Protein AF-A0A7S3XJA1-F1 (afdb_monomer_lite)

Sequence (220 aa):
VDLFLSPTDGGNVPEIVSGGSGLKMSFNQRFYLMQTEKQHSSPNRGDFHQLELLGRTINVTIDLNGASCGCNVAFYLVSMPSADAPGSGNDWYCDANGVGGNWCPEVDLVEVNQNSWHATMHSCSKPYSSGSCDHGGYGVKFGQGKQDFGIGSEFTIDTTKPFVASLSFTDPGVAVSAHQEGRSTAQHIQDASSVRQALSDGMVLTMSYWGSSDMGITVP

Organism: Oxyrrhis marina (NCBI:txid2969)

Secondary structure (DSSP, 8-state):
--EEEEEESS-SS-EEEGGGTEEEEETTEEEE-BSSTT----S-GGGB-EE--TT-EEEEEE--TT--TTEEEEEEEE-PSPSS---GGG----BTT-TTS-B--EEEEEEEETTEEEEEEE-BPSSTTSS-B-SS-EEEEEETTSTTEESSTTSSEETTS-EEEEEEE-SS-EEEEEEETTEEEEEEES--HHHHHHHHH-EEEEEEEEE-TT------

Foldseek 3Di:
DAAEEEEDCDDQDWDQDPVRRYIYHYAPDKQWAAPDPPDGADPDPNRFDFALQAQHKDKYKYQHQQFAFQKWWWKKWWLDQANPAQFPPRHSDEDLQCVRQWHTWMWTQWTDHQAKTKTWGKFADPPGRPNRIDPPTATDMDHLPDLCGHDDPSRLHHNNGIWMWMWHNYVAKIWTKIGDPRGIDIDIGPGNPRCNVSSRVGTIIMTHMYGDPPSDRPND

Radius of gyration: 16.56 Å; chains: 1; bounding box: 39×34×44 Å

InterPro domains:
  IPR001722 Glycoside hydrolase, family 7 [PTHR33753] (25-82)
  IPR013320 Concanavalin A-like lectin/glucanase domain superfamily [SSF49899] (17-214)
  IPR037019 Glycoside hydrolase family 7, catalytic domain superfamily [G3DSA:2.70.100.10] (12-218)

pLDDT: mean 90.93, std 11.32, range [28.66, 98.62]

Structure (mmCIF, N/CA/C/O backbone):
data_AF-A0A7S3XJA1-F1
#
_entry.id   AF-A0A7S3XJA1-F1
#
loop_
_atom_site.group_PDB
_atom_site.id
_atom_site.type_symbol
_atom_site.label_atom_id
_atom_site.label_alt_id
_atom_site.label_comp_id
_atom_site.label_asym_id
_atom_site.label_entity_id
_atom_site.label_seq_id
_atom_site.pdbx_PDB_ins_code
_atom_site.Cartn_x
_atom_site.Cartn_y
_atom_site.Cartn_z
_atom_site.occupancy
_atom_site.B_iso_or_equiv
_atom_site.auth_seq_id
_atom_site.auth_comp_id
_atom_site.auth_asym_id
_atom_site.auth_atom_id
_atom_site.pdbx_PDB_model_num
ATOM 1 N N . VAL A 1 1 ? 1.941 -16.324 5.951 1.00 52.34 1 VAL A N 1
ATOM 2 C CA . VAL A 1 1 ? 3.013 -15.486 6.524 1.00 52.34 1 VAL A CA 1
ATOM 3 C C . VAL A 1 1 ? 2.311 -14.293 7.109 1.00 52.34 1 VAL A C 1
ATOM 5 O O . VAL A 1 1 ? 1.586 -13.641 6.368 1.00 52.34 1 VAL A O 1
ATOM 8 N N . ASP A 1 2 ? 2.467 -14.068 8.405 1.00 72.75 2 ASP A N 1
ATOM 9 C CA . ASP A 1 2 ? 1.876 -12.905 9.057 1.00 72.75 2 ASP A CA 1
ATOM 10 C C . ASP A 1 2 ? 2.875 -11.764 8.899 1.00 72.75 2 ASP A C 1
ATOM 12 O O . ASP A 1 2 ? 3.909 -11.718 9.573 1.00 72.75 2 ASP A O 1
ATOM 16 N N . LEU A 1 3 ? 2.625 -10.920 7.898 1.00 91.44 3 LEU A N 1
ATOM 17 C CA . LEU A 1 3 ? 3.452 -9.749 7.640 1.00 91.44 3 LEU A CA 1
ATOM 18 C C . LEU A 1 3 ? 3.199 -8.712 8.735 1.00 91.44 3 LEU A C 1
ATOM 20 O O . LEU A 1 3 ? 2.071 -8.589 9.213 1.00 91.44 3 LEU A O 1
ATOM 24 N N . PHE A 1 4 ? 4.229 -7.974 9.137 1.00 95.25 4 PHE A N 1
ATOM 25 C CA . PHE A 1 4 ? 4.109 -6.900 10.124 1.00 95.25 4 PHE A CA 1
ATOM 26 C C . PHE A 1 4 ? 4.751 -5.615 9.603 1.00 95.25 4 PHE A C 1
ATOM 28 O O . PHE A 1 4 ? 5.861 -5.649 9.075 1.00 95.25 4 PHE A O 1
ATOM 35 N N . LEU A 1 5 ? 4.078 -4.483 9.777 1.00 95.56 5 LEU A N 1
ATOM 36 C CA . LEU A 1 5 ? 4.583 -3.176 9.381 1.00 95.56 5 LEU A CA 1
ATOM 37 C C . LEU A 1 5 ? 4.329 -2.150 10.487 1.00 95.56 5 LEU A C 1
ATOM 39 O O . LEU A 1 5 ? 3.219 -2.054 11.005 1.00 95.56 5 LEU A O 1
ATOM 43 N N . SER A 1 6 ? 5.358 -1.370 10.818 1.00 95.06 6 SER A N 1
ATOM 44 C CA . SER A 1 6 ? 5.251 -0.254 11.759 1.00 95.06 6 SER A CA 1
ATOM 45 C C . SER A 1 6 ? 6.201 0.885 11.390 1.00 95.06 6 SER A C 1
ATOM 47 O O . SER A 1 6 ? 7.354 0.626 11.044 1.00 95.06 6 SER A O 1
ATOM 49 N N . PRO A 1 7 ? 5.796 2.157 11.506 1.00 92.19 7 PRO A N 1
ATOM 50 C CA . PRO A 1 7 ? 6.739 3.262 11.496 1.00 92.19 7 PRO A CA 1
ATOM 51 C C . PRO A 1 7 ? 7.489 3.337 12.837 1.00 92.19 7 PRO A C 1
ATOM 53 O O . PRO A 1 7 ? 7.039 2.811 13.863 1.00 92.19 7 PRO A O 1
ATOM 56 N N . THR A 1 8 ? 8.642 4.001 12.844 1.00 87.25 8 THR A N 1
ATOM 57 C CA . THR A 1 8 ? 9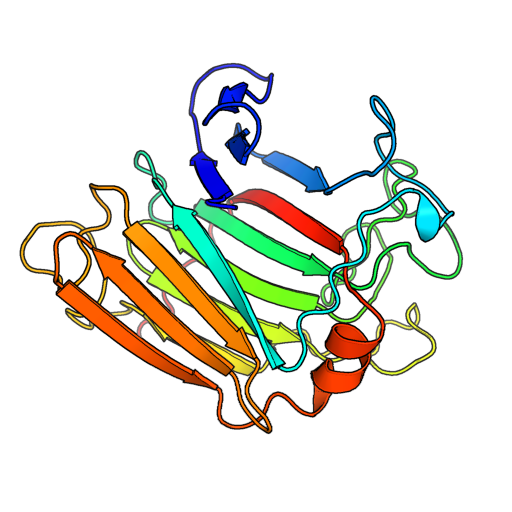.414 4.304 14.054 1.00 87.25 8 THR A CA 1
ATOM 58 C C . THR A 1 8 ? 10.077 5.675 13.954 1.00 87.25 8 THR A C 1
ATOM 60 O O . THR A 1 8 ? 10.574 6.063 12.898 1.00 87.25 8 THR A O 1
ATOM 63 N N . ASP A 1 9 ? 10.131 6.386 15.080 1.00 74.88 9 ASP A N 1
ATOM 64 C CA . ASP A 1 9 ? 10.902 7.628 15.227 1.00 74.88 9 ASP A CA 1
ATOM 65 C C . ASP A 1 9 ? 12.398 7.349 15.495 1.00 74.88 9 ASP A C 1
ATOM 67 O O . ASP A 1 9 ? 13.217 8.264 15.594 1.00 74.88 9 ASP A O 1
ATOM 71 N N . GLY A 1 10 ? 12.767 6.076 15.672 1.00 63.12 10 GLY A N 1
ATOM 72 C CA . GLY A 1 10 ? 14.102 5.648 16.079 1.00 63.12 10 GLY A CA 1
ATOM 73 C C . GLY A 1 10 ? 15.018 5.260 14.917 1.00 63.12 10 GLY A C 1
ATOM 74 O O . GLY A 1 10 ? 14.740 4.306 14.201 1.00 63.12 10 GLY A O 1
ATOM 75 N N . GLY A 1 11 ? 16.178 5.923 14.828 1.00 61.72 11 GLY A N 1
ATOM 76 C CA . GLY A 1 11 ? 17.314 5.524 13.985 1.00 61.72 11 GLY A CA 1
ATOM 77 C C . GLY A 1 11 ? 17.099 5.704 12.477 1.00 61.72 11 GLY A C 1
ATOM 78 O O . GLY A 1 11 ? 15.990 5.905 12.008 1.00 61.72 11 GLY A O 1
ATOM 79 N N . ASN A 1 12 ? 18.177 5.625 11.693 1.00 68.06 12 ASN A N 1
ATOM 80 C CA . ASN A 1 12 ? 18.111 5.630 10.219 1.00 68.06 12 ASN A CA 1
ATOM 81 C C . ASN A 1 12 ? 18.109 4.208 9.629 1.00 68.06 12 ASN A C 1
ATOM 83 O O . ASN A 1 12 ? 18.225 4.042 8.415 1.00 68.06 12 ASN A O 1
ATOM 87 N N . VAL A 1 13 ? 18.056 3.179 10.479 1.00 77.25 13 VAL A N 1
ATOM 88 C CA . VAL A 1 13 ? 18.221 1.779 10.080 1.00 77.25 13 VAL A CA 1
ATOM 89 C C . VAL A 1 13 ? 16.896 1.051 10.295 1.00 77.25 13 VAL A C 1
ATOM 91 O O . VAL A 1 13 ? 16.407 1.062 11.424 1.00 77.25 13 VAL A O 1
ATOM 94 N N . PRO A 1 14 ? 16.327 0.415 9.258 1.00 83.50 14 PRO A N 1
ATOM 95 C CA . PRO A 1 14 ? 15.133 -0.404 9.415 1.00 83.50 14 PRO A CA 1
ATOM 96 C C . PRO A 1 14 ? 15.386 -1.588 10.355 1.00 83.50 14 PRO A C 1
ATOM 98 O O . PRO A 1 14 ? 16.459 -2.194 10.335 1.00 83.50 14 PRO A O 1
ATOM 101 N N . GLU A 1 15 ? 14.374 -1.962 11.133 1.00 89.62 15 GLU A N 1
ATOM 102 C CA . GLU A 1 15 ? 14.415 -3.137 12.006 1.00 89.62 15 GLU A CA 1
ATOM 103 C C . GLU A 1 15 ? 13.588 -4.267 11.385 1.00 89.62 15 GLU A C 1
ATOM 105 O O . GLU A 1 15 ? 12.387 -4.116 11.159 1.00 89.62 15 GLU A O 1
ATOM 110 N N . ILE A 1 16 ? 14.214 -5.417 11.129 1.00 88.38 16 ILE A N 1
ATOM 111 C CA . ILE A 1 16 ? 13.486 -6.634 10.756 1.00 88.38 16 ILE A CA 1
ATOM 112 C C . ILE A 1 16 ? 12.963 -7.285 12.038 1.00 88.38 16 ILE A C 1
ATOM 114 O O . ILE A 1 16 ? 13.739 -7.633 12.927 1.00 88.38 16 ILE A O 1
ATOM 118 N N . VAL A 1 17 ? 11.649 -7.471 12.122 1.00 89.25 17 VAL A N 1
ATOM 119 C CA . VAL A 1 17 ? 10.952 -8.004 13.302 1.00 89.25 17 VAL A CA 1
ATOM 120 C C . VAL A 1 17 ? 10.136 -9.251 12.952 1.00 89.25 17 VAL A C 1
ATOM 122 O O . VAL A 1 17 ? 10.204 -9.766 11.834 1.00 89.25 17 VAL A O 1
ATOM 125 N N . SER A 1 18 ? 9.401 -9.792 13.929 1.00 86.75 18 SER A N 1
ATOM 126 C CA . SER A 1 18 ? 8.510 -10.951 13.744 1.00 86.75 18 SER A CA 1
ATOM 127 C C . SER A 1 18 ? 9.209 -12.178 13.141 1.00 86.75 18 SER A C 1
ATOM 129 O O . SER A 1 18 ? 8.654 -12.881 12.305 1.00 86.75 18 SER A O 1
ATOM 131 N N . GLY A 1 19 ? 10.465 -12.426 13.529 1.00 83.62 19 GLY A N 1
ATOM 132 C CA . GLY A 1 19 ? 11.237 -13.565 13.021 1.00 83.62 19 GLY A CA 1
ATOM 133 C C . GLY A 1 19 ? 11.565 -13.489 11.525 1.00 83.62 19 GLY A C 1
ATOM 134 O O . GLY A 1 19 ? 11.807 -14.526 10.915 1.00 83.62 19 GLY A O 1
ATOM 135 N N . GLY A 1 20 ? 11.561 -12.288 10.937 1.00 85.38 20 GLY A N 1
ATOM 136 C CA . GLY A 1 20 ? 11.874 -12.067 9.523 1.00 85.38 20 GLY A CA 1
ATOM 137 C C . GLY A 1 20 ? 10.677 -11.667 8.662 1.00 85.38 20 GLY A C 1
ATOM 138 O O . GLY A 1 20 ? 10.872 -11.286 7.513 1.00 85.38 20 GLY A O 1
ATOM 139 N N . SER A 1 21 ? 9.449 -11.731 9.188 1.00 88.56 21 SER A N 1
ATOM 140 C CA . SER A 1 21 ? 8.236 -11.360 8.444 1.00 88.56 21 SER A CA 1
ATOM 141 C C . SER A 1 21 ? 7.747 -9.936 8.710 1.00 88.56 21 SER A C 1
ATOM 143 O O . SER A 1 21 ? 6.699 -9.547 8.199 1.00 88.56 21 SER A O 1
ATOM 145 N N . GLY A 1 22 ? 8.468 -9.156 9.514 1.00 92.19 22 GLY A N 1
ATOM 146 C CA . GLY A 1 22 ? 8.074 -7.803 9.877 1.00 92.19 22 GLY A CA 1
ATOM 147 C C . GLY A 1 22 ? 9.136 -6.758 9.585 1.00 92.19 22 GLY A C 1
ATOM 148 O O . GLY A 1 22 ? 10.329 -7.052 9.621 1.00 92.19 22 GLY A O 1
ATOM 149 N N . LEU A 1 23 ? 8.694 -5.524 9.366 1.00 93.56 23 LEU A N 1
ATOM 150 C CA . LEU A 1 23 ? 9.554 -4.368 9.166 1.00 93.56 23 LEU A CA 1
ATOM 151 C C . LEU A 1 23 ? 9.095 -3.201 10.041 1.00 93.56 23 LEU A C 1
ATOM 153 O O . LEU A 1 23 ? 7.930 -2.802 9.990 1.00 93.56 23 LEU A O 1
ATOM 157 N N . LYS A 1 24 ? 10.030 -2.617 10.792 1.00 93.81 24 LYS A N 1
ATOM 158 C CA . LYS A 1 24 ? 9.889 -1.257 11.307 1.00 93.81 24 LYS A CA 1
ATOM 159 C C . LYS A 1 24 ? 10.739 -0.300 10.492 1.00 93.81 24 LYS A C 1
ATOM 161 O O . LYS A 1 24 ? 11.924 -0.564 10.292 1.00 93.81 24 LYS A O 1
ATOM 166 N N . MET A 1 25 ? 10.146 0.792 10.029 1.00 92.44 25 MET A N 1
ATOM 167 C CA . MET A 1 25 ? 10.803 1.738 9.126 1.00 92.44 25 MET A CA 1
ATOM 168 C C . MET A 1 25 ? 10.769 3.167 9.643 1.00 92.44 25 MET A C 1
ATOM 170 O O . MET A 1 25 ? 9.785 3.607 10.239 1.00 92.44 25 MET A O 1
ATOM 174 N N . SER A 1 26 ? 11.845 3.892 9.371 1.00 91.94 26 SER A N 1
ATOM 175 C CA . SER A 1 26 ? 11.950 5.306 9.702 1.00 91.94 26 SER A CA 1
ATOM 176 C C . SER A 1 26 ? 11.333 6.161 8.601 1.00 91.94 26 SER A C 1
ATOM 178 O O . SER A 1 26 ? 11.129 5.710 7.472 1.00 91.94 26 SER A O 1
ATOM 180 N N . PHE A 1 27 ? 11.031 7.411 8.933 1.00 90.69 27 PHE A N 1
ATOM 181 C CA . PHE A 1 27 ? 10.454 8.364 7.989 1.00 90.69 27 PHE A CA 1
ATOM 182 C C . PHE A 1 27 ? 11.365 8.588 6.766 1.00 90.69 27 PHE A C 1
ATOM 184 O O . PHE A 1 27 ? 12.591 8.604 6.888 1.00 90.69 27 PHE A O 1
ATOM 191 N N . ASN A 1 28 ? 10.759 8.804 5.596 1.00 90.25 28 ASN A N 1
ATOM 192 C CA . ASN A 1 28 ? 11.404 8.952 4.285 1.00 90.25 28 ASN A CA 1
ATOM 193 C C . ASN A 1 28 ? 12.206 7.725 3.824 1.00 90.25 28 ASN A C 1
ATOM 195 O O . ASN A 1 28 ? 13.284 7.857 3.238 1.00 90.25 28 ASN A O 1
ATOM 199 N N . GLN A 1 29 ? 11.677 6.525 4.059 1.00 90.75 29 GLN A N 1
ATOM 200 C CA . GLN A 1 29 ? 12.265 5.280 3.565 1.00 90.75 29 GLN A CA 1
ATOM 201 C C . GLN A 1 29 ? 11.276 4.492 2.704 1.00 90.75 29 GLN A C 1
ATOM 203 O O . GLN A 1 29 ? 10.067 4.554 2.919 1.00 90.75 29 GLN A O 1
ATOM 208 N N . ARG A 1 30 ? 11.813 3.734 1.741 1.00 93.38 30 ARG A N 1
ATOM 209 C CA . ARG A 1 30 ? 11.081 2.797 0.883 1.00 93.38 30 ARG A CA 1
ATOM 210 C C . ARG A 1 30 ? 11.880 1.506 0.727 1.00 93.38 30 ARG A C 1
ATOM 212 O O . ARG A 1 30 ? 13.099 1.547 0.577 1.00 93.38 30 ARG A O 1
ATOM 219 N N . PHE A 1 31 ? 11.184 0.378 0.761 1.00 93.94 31 PHE A N 1
ATOM 220 C CA . PHE A 1 31 ? 11.754 -0.963 0.712 1.00 93.94 31 PHE A CA 1
ATOM 221 C C . PHE A 1 31 ? 10.976 -1.840 -0.259 1.00 93.94 31 PHE A C 1
ATOM 223 O O . PHE A 1 31 ? 9.759 -1.710 -0.358 1.00 93.94 31 PHE A O 1
ATOM 230 N N . TYR A 1 32 ? 11.678 -2.764 -0.913 1.00 94.44 32 TYR A N 1
ATOM 231 C CA . TYR A 1 32 ? 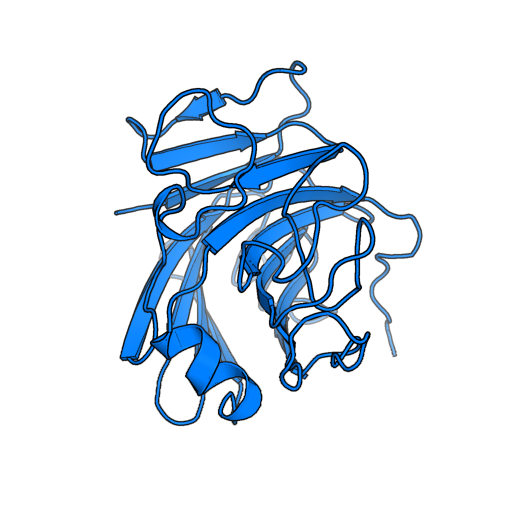11.110 -3.742 -1.839 1.00 94.44 32 TYR A CA 1
ATOM 232 C C . TYR A 1 32 ? 11.349 -5.153 -1.312 1.00 94.44 32 TYR A C 1
ATOM 234 O O . TYR A 1 32 ? 12.386 -5.431 -0.701 1.00 94.44 32 TYR A O 1
ATOM 242 N N . LEU A 1 33 ? 10.429 -6.069 -1.594 1.00 93.00 33 LEU A N 1
ATOM 243 C CA . LEU A 1 33 ? 10.640 -7.484 -1.319 1.00 93.00 33 LEU A CA 1
ATOM 244 C C . LEU A 1 33 ? 11.564 -8.103 -2.390 1.00 93.00 33 LEU A C 1
ATOM 246 O O . LEU A 1 33 ? 11.123 -8.492 -3.472 1.00 93.00 33 LEU A O 1
ATOM 250 N N . MET A 1 34 ? 12.859 -8.181 -2.081 1.00 92.44 34 MET A N 1
ATOM 251 C CA . MET A 1 34 ? 13.929 -8.693 -2.956 1.00 92.44 34 MET A CA 1
ATOM 252 C C . MET A 1 34 ? 14.182 -10.193 -2.745 1.00 92.44 34 MET A C 1
ATOM 254 O O . MET A 1 34 ? 14.098 -10.661 -1.614 1.00 92.44 34 MET A O 1
ATOM 258 N N . GLN A 1 35 ? 14.563 -10.930 -3.797 1.00 90.88 35 GLN A N 1
ATOM 259 C CA . GLN A 1 35 ? 15.031 -12.325 -3.672 1.00 90.88 35 GLN A CA 1
ATOM 260 C C . GLN A 1 35 ? 16.485 -12.423 -3.202 1.00 90.88 35 GLN A C 1
ATOM 262 O O . GLN A 1 35 ? 16.872 -13.398 -2.557 1.00 90.88 35 GLN A O 1
ATOM 267 N N . THR A 1 36 ? 17.296 -11.421 -3.542 1.00 81.56 36 THR A N 1
ATOM 268 C CA . THR A 1 36 ? 18.733 -11.406 -3.264 1.00 81.56 36 THR A CA 1
ATOM 269 C C . THR A 1 36 ? 19.044 -10.398 -2.165 1.00 81.56 36 THR A C 1
ATOM 271 O O . THR A 1 36 ? 18.675 -9.225 -2.249 1.00 81.56 36 THR A O 1
ATOM 274 N N . GLU A 1 37 ? 19.762 -10.839 -1.132 1.00 78.19 37 GLU A N 1
ATOM 275 C CA . GLU A 1 37 ? 20.214 -9.954 -0.058 1.00 78.19 37 GLU A CA 1
ATOM 276 C C . GLU A 1 37 ? 21.126 -8.833 -0.583 1.00 78.19 37 GLU A C 1
ATOM 278 O O . GLU A 1 37 ? 21.915 -9.027 -1.508 1.00 78.19 37 GLU A O 1
ATOM 283 N N . LYS A 1 38 ? 21.074 -7.663 0.071 1.00 75.38 38 LYS A N 1
ATOM 284 C CA . LYS A 1 38 ? 21.920 -6.477 -0.200 1.00 75.38 38 LYS A CA 1
ATOM 285 C C . LYS A 1 38 ? 21.721 -5.824 -1.572 1.00 75.38 38 LYS A C 1
ATOM 287 O O . LYS A 1 38 ? 22.427 -4.869 -1.892 1.00 75.38 38 LYS A O 1
ATOM 292 N N . GLN A 1 39 ? 20.765 -6.291 -2.365 1.00 81.94 39 GLN A N 1
ATOM 293 C CA . GLN A 1 39 ? 20.371 -5.621 -3.592 1.00 81.94 39 GLN A CA 1
ATOM 294 C C . GLN A 1 39 ? 19.327 -4.548 -3.273 1.00 81.94 39 GLN A C 1
ATOM 296 O O . GLN A 1 39 ? 18.307 -4.830 -2.654 1.00 81.94 39 GLN A O 1
ATOM 301 N N . HIS A 1 40 ? 19.599 -3.304 -3.666 1.00 82.56 40 HIS A N 1
ATOM 302 C CA . HIS A 1 40 ? 18.701 -2.174 -3.401 1.00 82.56 40 HIS A CA 1
ATOM 303 C C . HIS A 1 40 ? 17.651 -1.980 -4.500 1.00 82.56 40 HIS A C 1
ATOM 305 O O . HIS A 1 40 ? 16.545 -1.534 -4.222 1.00 82.56 40 HIS A O 1
ATOM 311 N N . SER A 1 41 ? 18.013 -2.292 -5.745 1.00 91.31 41 SER A N 1
ATOM 312 C CA . SER A 1 41 ? 17.160 -2.199 -6.930 1.00 91.31 41 SER A CA 1
ATOM 313 C C . SER A 1 41 ? 17.763 -3.045 -8.058 1.00 91.31 41 SER A C 1
ATOM 315 O O . SER A 1 41 ? 18.921 -3.470 -7.961 1.00 91.31 41 SER A O 1
ATOM 317 N N . SER A 1 42 ? 17.003 -3.320 -9.120 1.00 94.06 42 SER A N 1
ATOM 318 C CA . SER A 1 42 ? 17.459 -4.171 -10.225 1.00 94.06 42 SER A CA 1
ATOM 319 C C . SER A 1 42 ? 16.732 -3.910 -11.544 1.00 94.06 42 SER A C 1
ATOM 321 O O . SER A 1 42 ? 15.516 -3.756 -11.510 1.00 94.06 42 SER A O 1
ATOM 323 N N . PRO A 1 43 ? 17.413 -3.986 -12.707 1.00 93.69 43 PRO A N 1
ATOM 324 C CA . PRO A 1 43 ? 16.740 -4.136 -14.001 1.00 93.69 43 PRO A CA 1
ATOM 325 C C . PRO A 1 43 ? 16.084 -5.509 -14.192 1.00 93.69 43 PRO A C 1
ATOM 327 O O . PRO A 1 43 ? 15.259 -5.690 -15.085 1.00 93.69 43 PRO A O 1
ATOM 330 N N . ASN A 1 44 ? 16.478 -6.516 -13.409 1.00 93.88 44 ASN A N 1
ATOM 331 C CA . ASN A 1 44 ? 16.032 -7.885 -13.620 1.00 93.88 44 ASN A CA 1
ATOM 332 C C . ASN A 1 44 ? 14.792 -8.167 -12.776 1.00 93.88 44 ASN A C 1
ATOM 334 O O . ASN A 1 44 ? 14.849 -8.201 -11.548 1.00 93.88 44 ASN A O 1
ATOM 338 N N . ARG A 1 45 ? 13.678 -8.477 -13.443 1.00 93.31 45 ARG A N 1
ATOM 339 C CA . ARG A 1 45 ? 12.411 -8.850 -12.793 1.00 93.31 45 ARG A CA 1
ATOM 340 C C . ARG A 1 45 ? 12.552 -9.978 -11.765 1.00 93.31 45 ARG A C 1
ATOM 342 O O . ARG A 1 45 ? 11.855 -9.957 -10.754 1.00 93.31 45 ARG A O 1
ATOM 349 N N . GLY A 1 46 ? 13.443 -10.936 -12.031 1.00 93.31 46 GLY A N 1
ATOM 350 C CA . GLY A 1 46 ? 13.699 -12.098 -11.175 1.00 93.31 46 GLY A CA 1
ATOM 351 C C . GLY A 1 46 ? 14.425 -11.789 -9.863 1.00 93.31 46 GLY A C 1
ATOM 352 O O . GLY A 1 46 ? 14.398 -12.624 -8.969 1.00 93.31 46 GLY A O 1
ATOM 353 N N . ASP A 1 47 ? 15.010 -10.599 -9.711 1.00 95.19 47 ASP A N 1
ATOM 354 C CA . ASP A 1 47 ? 15.671 -10.203 -8.459 1.00 95.19 47 ASP A CA 1
ATOM 355 C C . ASP A 1 47 ? 14.662 -9.736 -7.394 1.00 95.19 47 ASP A C 1
ATOM 357 O O . ASP A 1 47 ? 15.017 -9.564 -6.227 1.00 95.19 47 ASP A O 1
ATOM 361 N N . PHE A 1 48 ? 13.391 -9.573 -7.778 1.00 95.25 48 PHE A N 1
ATOM 362 C CA . PHE A 1 48 ? 12.280 -9.245 -6.890 1.00 95.25 48 PHE A CA 1
ATOM 363 C C . PHE A 1 48 ? 11.375 -10.457 -6.661 1.00 95.25 48 PHE A C 1
ATOM 365 O O . PHE A 1 48 ? 11.211 -11.322 -7.530 1.00 95.25 48 PHE A O 1
ATOM 372 N N . HIS A 1 49 ? 10.726 -10.506 -5.501 1.00 95.12 49 HIS A N 1
ATOM 373 C CA . HIS A 1 49 ? 9.604 -11.409 -5.288 1.00 95.12 49 HIS A CA 1
ATOM 374 C C . HIS A 1 49 ? 8.364 -10.860 -6.000 1.00 95.12 49 HIS A C 1
ATOM 376 O O . HIS A 1 49 ? 7.746 -9.898 -5.549 1.00 95.12 49 HIS A O 1
ATOM 382 N N . GLN A 1 50 ? 8.003 -11.493 -7.116 1.00 96.25 50 GLN A N 1
ATOM 383 C CA . GLN A 1 50 ? 6.799 -11.177 -7.880 1.00 96.25 50 GLN A CA 1
ATOM 384 C C . GLN A 1 50 ? 5.602 -11.906 -7.260 1.00 96.25 50 GLN A C 1
ATOM 386 O O . GLN A 1 50 ? 5.507 -13.132 -7.326 1.00 96.25 50 GLN A O 1
ATOM 391 N N . LEU A 1 51 ? 4.705 -11.161 -6.619 1.00 96.56 51 LEU A N 1
ATOM 392 C CA . LEU A 1 51 ? 3.524 -11.706 -5.960 1.00 96.56 51 LEU A CA 1
ATOM 393 C C . LEU A 1 51 ? 2.346 -11.767 -6.936 1.00 96.56 51 LEU A C 1
ATOM 395 O O . LEU A 1 51 ? 1.786 -10.740 -7.313 1.00 96.56 51 LEU A O 1
ATOM 399 N N . GLU A 1 52 ? 1.950 -12.979 -7.316 1.00 96.62 52 GLU A N 1
ATOM 400 C CA . GLU A 1 52 ? 0.739 -13.246 -8.102 1.00 96.62 52 GLU A CA 1
ATOM 401 C C . GLU A 1 52 ? -0.475 -13.346 -7.168 1.00 96.62 52 GLU A C 1
ATOM 403 O O . GLU A 1 52 ? -0.760 -14.416 -6.620 1.00 96.62 52 GLU A O 1
ATOM 408 N N . LEU A 1 53 ? -1.173 -12.232 -6.931 1.00 95.12 53 LEU A N 1
ATOM 409 C CA . LEU A 1 53 ? -2.235 -12.164 -5.917 1.00 95.12 53 LEU A CA 1
ATOM 410 C C . LEU A 1 53 ? -3.656 -12.347 -6.452 1.00 95.12 53 LEU A C 1
ATOM 412 O O . LEU A 1 53 ? -4.585 -12.398 -5.649 1.00 95.12 53 LEU A O 1
ATOM 416 N N . LEU A 1 54 ? -3.853 -12.495 -7.764 1.00 94.94 54 LEU A N 1
ATOM 417 C CA . LEU A 1 54 ? -5.186 -12.747 -8.313 1.00 94.94 54 LEU A CA 1
ATOM 418 C C . LEU A 1 54 ? -5.800 -14.027 -7.711 1.00 94.94 54 LEU A C 1
ATOM 420 O O . LEU A 1 54 ? -5.192 -15.097 -7.749 1.00 94.94 54 LEU A O 1
ATOM 424 N N . GLY A 1 55 ? -7.003 -13.920 -7.140 1.00 94.94 55 GLY A N 1
ATOM 425 C CA . GLY A 1 55 ? -7.669 -15.025 -6.445 1.00 94.94 55 GLY A CA 1
ATOM 426 C C . GLY A 1 55 ? -7.055 -15.383 -5.086 1.00 94.94 55 GLY A C 1
ATOM 427 O O . GLY A 1 55 ? -7.387 -16.427 -4.525 1.00 94.94 55 GLY A O 1
ATOM 428 N N . ARG A 1 56 ? -6.151 -14.553 -4.552 1.00 95.88 56 ARG A N 1
ATOM 429 C CA . ARG A 1 56 ? -5.495 -14.754 -3.255 1.00 95.88 56 ARG A CA 1
ATOM 430 C C . ARG A 1 56 ? -5.851 -13.643 -2.274 1.00 95.88 56 ARG A C 1
ATOM 432 O O . ARG A 1 56 ? -6.378 -12.593 -2.639 1.00 95.88 56 ARG A O 1
ATOM 439 N N . THR A 1 57 ? -5.507 -13.889 -1.015 1.00 96.62 57 THR A N 1
ATOM 440 C CA . THR A 1 57 ? -5.618 -12.918 0.071 1.00 96.62 57 THR A CA 1
ATOM 441 C C . THR A 1 57 ? -4.239 -12.631 0.641 1.00 96.62 57 THR A C 1
ATOM 443 O O . THR A 1 57 ? -3.485 -13.563 0.931 1.00 96.62 57 THR A O 1
ATOM 446 N N . ILE A 1 58 ? -3.931 -11.353 0.834 1.00 96.06 58 ILE A N 1
ATOM 447 C CA . ILE A 1 58 ? -2.764 -10.894 1.584 1.00 96.06 58 ILE A CA 1
ATOM 448 C C . ILE A 1 58 ? -3.222 -10.286 2.909 1.00 96.06 58 ILE A C 1
ATOM 450 O O . ILE A 1 58 ? -4.219 -9.569 2.955 1.00 96.06 58 ILE A O 1
ATOM 454 N N . ASN A 1 59 ? -2.497 -10.605 3.981 1.00 97.12 59 ASN A N 1
ATOM 455 C CA . ASN A 1 59 ? -2.739 -10.078 5.319 1.00 97.12 59 ASN A CA 1
ATOM 456 C C . ASN A 1 59 ? -1.469 -9.406 5.833 1.00 97.12 59 ASN A C 1
ATOM 458 O O . ASN A 1 59 ? -0.375 -9.959 5.690 1.00 97.12 59 ASN A O 1
ATOM 462 N N . VAL A 1 60 ? -1.628 -8.252 6.470 1.00 97.19 60 VAL A N 1
ATOM 463 C CA . VAL A 1 60 ? -0.546 -7.538 7.144 1.00 97.19 60 VAL A CA 1
ATOM 464 C C . VAL A 1 60 ? -1.053 -6.970 8.465 1.00 97.19 60 VAL A C 1
ATOM 466 O O . VAL A 1 60 ? -2.112 -6.352 8.532 1.00 97.19 60 VAL A O 1
ATOM 469 N N . THR A 1 61 ? -0.305 -7.206 9.536 1.00 98.19 61 THR A N 1
ATOM 470 C CA . THR A 1 61 ? -0.506 -6.530 10.816 1.00 98.19 61 THR A CA 1
ATOM 471 C C . THR A 1 61 ? 0.150 -5.160 10.741 1.00 98.19 61 THR A C 1
ATOM 473 O O . THR A 1 61 ? 1.356 -5.070 10.519 1.00 98.19 61 THR A O 1
ATOM 476 N N . ILE A 1 62 ? -0.633 -4.108 10.940 1.00 97.81 62 ILE A N 1
ATOM 477 C CA . ILE A 1 62 ? -0.160 -2.729 10.983 1.00 97.81 62 ILE A CA 1
ATOM 478 C C . ILE A 1 62 ? -0.175 -2.261 12.433 1.00 97.81 62 ILE A C 1
ATOM 480 O O . ILE A 1 62 ? -1.216 -2.316 13.087 1.00 97.81 62 ILE A O 1
ATOM 484 N N . ASP A 1 63 ? 0.961 -1.775 12.919 1.00 97.25 63 ASP A N 1
ATOM 485 C CA . ASP A 1 63 ? 1.047 -0.944 14.119 1.00 97.25 63 ASP A CA 1
ATOM 486 C C . ASP A 1 63 ? 1.433 0.464 13.677 1.00 97.25 63 ASP A C 1
ATOM 488 O O . ASP A 1 63 ? 2.486 0.657 13.085 1.00 97.25 63 ASP A O 1
ATOM 492 N N . LEU A 1 64 ? 0.571 1.451 13.904 1.00 96.44 64 LEU A N 1
ATOM 493 C CA . LEU A 1 64 ? 0.820 2.806 13.417 1.00 96.44 64 LEU A CA 1
ATOM 494 C C . LEU A 1 64 ? 1.772 3.593 14.306 1.00 96.44 64 LEU A C 1
ATOM 496 O O . LEU A 1 64 ? 2.263 4.619 13.850 1.00 96.44 64 LEU A O 1
ATOM 500 N N . ASN A 1 65 ? 2.016 3.153 15.545 1.00 93.50 65 ASN A N 1
ATOM 501 C CA . ASN A 1 65 ? 2.977 3.770 16.461 1.00 93.50 65 ASN A CA 1
ATOM 502 C C . ASN A 1 65 ? 2.929 5.321 16.475 1.00 93.50 65 ASN A C 1
ATOM 504 O O . ASN A 1 65 ? 3.955 5.994 16.455 1.00 93.50 65 ASN A O 1
ATOM 508 N N . GLY A 1 66 ? 1.721 5.899 16.446 1.00 89.19 66 GLY A N 1
ATOM 509 C CA . GLY A 1 66 ? 1.509 7.352 16.471 1.00 89.19 66 GLY A CA 1
ATOM 510 C C . GLY A 1 66 ? 1.565 8.091 15.125 1.00 89.19 66 GLY A C 1
ATOM 511 O O . GLY A 1 66 ? 1.350 9.302 15.115 1.00 89.19 66 GLY A O 1
ATOM 512 N N . ALA A 1 67 ? 1.797 7.418 13.990 1.00 93.12 67 ALA A N 1
ATOM 513 C CA . ALA A 1 67 ? 1.755 8.048 12.667 1.00 93.12 67 ALA A CA 1
ATOM 514 C C . ALA A 1 67 ? 0.352 8.600 12.370 1.00 93.12 67 ALA A C 1
ATOM 516 O O . ALA A 1 67 ? -0.589 7.857 12.084 1.00 93.12 67 ALA A O 1
ATOM 517 N N . SER A 1 68 ? 0.210 9.922 12.461 1.00 91.75 68 SER A N 1
ATOM 518 C CA . SER A 1 68 ? -1.076 10.625 12.432 1.00 91.75 68 SER A CA 1
ATOM 519 C C . SER A 1 68 ? -1.175 11.564 11.222 1.00 91.75 68 SER A C 1
ATOM 521 O O . SER A 1 68 ? -0.617 11.279 10.167 1.00 91.75 68 SER A O 1
ATOM 523 N N . CYS A 1 69 ? -1.934 12.656 11.323 1.00 89.62 69 CYS A N 1
ATOM 524 C CA . CYS A 1 69 ? -2.147 13.606 10.230 1.00 89.62 69 CYS A CA 1
ATOM 525 C C . CYS A 1 69 ? -0.835 14.007 9.533 1.00 89.62 69 CYS A C 1
ATOM 527 O O . CYS A 1 69 ? 0.167 14.293 10.189 1.00 89.62 69 CYS A O 1
ATOM 529 N N . GLY A 1 70 ? -0.856 14.047 8.199 1.00 89.19 70 GLY A N 1
ATOM 530 C CA . GLY A 1 70 ? 0.319 14.370 7.385 1.00 89.19 70 GLY A CA 1
ATOM 531 C C . GLY A 1 70 ? 1.308 13.216 7.196 1.00 89.19 70 GLY A C 1
ATOM 532 O O . GLY A 1 70 ? 2.266 13.383 6.448 1.00 89.19 70 GLY A O 1
ATOM 533 N N . CYS A 1 71 ? 1.079 12.058 7.822 1.00 93.31 71 CYS A N 1
ATOM 534 C CA . CYS A 1 71 ? 1.865 10.835 7.647 1.00 93.31 71 CYS A CA 1
ATOM 535 C C . CYS A 1 71 ? 1.132 9.804 6.775 1.00 93.31 71 CYS A C 1
ATOM 537 O O . CYS A 1 71 ? -0.101 9.764 6.764 1.00 93.31 71 CYS A O 1
ATOM 539 N N . ASN A 1 72 ? 1.897 8.959 6.081 1.00 96.00 72 ASN A N 1
ATOM 540 C CA . ASN A 1 72 ? 1.412 7.810 5.320 1.00 96.00 72 ASN A CA 1
ATOM 541 C C . ASN A 1 72 ? 2.379 6.639 5.493 1.00 96.00 72 ASN A C 1
ATOM 543 O O . ASN A 1 72 ? 3.533 6.692 5.062 1.00 96.00 72 ASN A O 1
ATOM 547 N N . VAL A 1 73 ? 1.893 5.601 6.168 1.00 97.06 73 VAL A N 1
ATOM 548 C CA . VAL A 1 73 ? 2.525 4.287 6.235 1.00 97.06 73 VAL A CA 1
ATOM 549 C C . VAL A 1 73 ? 1.942 3.472 5.088 1.00 97.06 73 VAL A C 1
ATOM 551 O O . VAL A 1 73 ? 0.766 3.112 5.126 1.00 97.06 73 VAL A O 1
ATOM 554 N N . ALA A 1 74 ? 2.752 3.206 4.069 1.00 97.69 74 ALA A N 1
ATOM 555 C CA . ALA A 1 74 ? 2.311 2.571 2.841 1.00 97.69 74 ALA A CA 1
ATOM 556 C C . ALA A 1 74 ? 2.776 1.110 2.746 1.00 97.69 74 ALA A C 1
ATOM 558 O O . ALA A 1 74 ? 3.931 0.778 3.027 1.00 97.69 74 ALA A O 1
ATOM 559 N N . PHE A 1 75 ? 1.876 0.244 2.296 1.00 97.94 75 PHE A N 1
ATOM 560 C CA . PHE A 1 75 ? 2.104 -1.155 1.952 1.00 97.94 75 PHE A CA 1
ATOM 561 C C . PHE A 1 75 ? 1.360 -1.422 0.644 1.00 97.94 75 PHE A C 1
ATOM 563 O O . PHE A 1 75 ? 0.131 -1.416 0.613 1.00 97.94 75 PHE A O 1
ATOM 570 N N . TYR A 1 76 ? 2.089 -1.591 -0.450 1.00 98.50 76 TYR A N 1
ATOM 571 C CA . TYR A 1 76 ? 1.527 -1.500 -1.795 1.00 98.50 76 TYR A CA 1
ATOM 572 C C . TYR A 1 76 ? 2.295 -2.374 -2.783 1.00 98.50 76 TYR A C 1
ATOM 574 O O . TYR A 1 76 ? 3.345 -2.936 -2.468 1.00 98.50 76 TYR A O 1
ATOM 582 N N . LEU A 1 77 ? 1.740 -2.548 -3.974 1.00 98.44 77 LEU A N 1
ATOM 583 C CA . LEU A 1 77 ? 2.309 -3.365 -5.034 1.00 98.44 77 LEU A CA 1
ATOM 584 C C . LEU A 1 77 ? 2.573 -2.502 -6.255 1.00 98.44 77 LEU A C 1
ATOM 586 O O . LEU A 1 77 ? 1.705 -1.746 -6.673 1.00 98.44 77 LEU A O 1
ATOM 590 N N . VAL A 1 78 ? 3.723 -2.696 -6.890 1.00 97.56 78 VAL A N 1
ATOM 591 C CA . VAL A 1 78 ? 4.072 -2.021 -8.149 1.00 97.56 78 VAL A CA 1
ATOM 592 C C . VAL A 1 78 ? 4.581 -3.023 -9.173 1.00 97.56 78 VAL A C 1
ATOM 594 O O . VAL A 1 78 ? 5.201 -4.035 -8.833 1.00 97.56 78 VAL A O 1
ATOM 597 N N . SER A 1 79 ? 4.340 -2.753 -10.455 1.00 96.00 79 SER A N 1
ATOM 598 C CA . SER A 1 79 ? 4.795 -3.617 -11.557 1.00 96.00 79 SER A CA 1
ATOM 599 C C . SER A 1 79 ? 6.276 -3.400 -11.899 1.00 96.00 79 SER A C 1
ATOM 601 O O . SER A 1 79 ? 6.628 -3.190 -13.057 1.00 96.00 79 SER A O 1
ATOM 603 N N . MET A 1 80 ? 7.140 -3.447 -10.885 1.00 95.25 80 MET A N 1
ATOM 604 C CA . MET A 1 80 ? 8.588 -3.309 -11.022 1.00 95.25 80 MET A CA 1
ATOM 605 C C . MET A 1 80 ? 9.247 -4.533 -11.688 1.00 95.25 80 MET A C 1
ATOM 607 O O . MET A 1 80 ? 8.741 -5.664 -11.593 1.00 95.25 80 MET A O 1
ATOM 611 N N . PRO A 1 81 ? 10.435 -4.345 -12.290 1.00 94.88 81 PRO A N 1
ATOM 612 C CA . PRO A 1 81 ? 11.167 -3.079 -12.447 1.00 94.88 81 PRO A CA 1
ATOM 613 C C . PRO A 1 81 ? 10.617 -2.191 -13.572 1.00 94.88 81 PRO A C 1
ATOM 615 O O . PRO A 1 81 ? 9.809 -2.641 -14.382 1.00 94.88 81 PRO A O 1
ATOM 618 N N . SER A 1 82 ? 11.078 -0.938 -13.637 1.00 91.88 82 SER A N 1
ATOM 619 C CA . SER A 1 82 ? 10.842 -0.061 -14.787 1.00 91.88 82 SER A CA 1
ATOM 620 C C . SER A 1 82 ? 11.328 -0.714 -16.089 1.00 91.88 82 SER A C 1
ATOM 622 O O . SER A 1 82 ? 12.308 -1.459 -16.106 1.00 91.88 82 SER A O 1
ATOM 624 N N . ALA A 1 83 ? 10.618 -0.472 -17.194 1.00 83.12 83 ALA A N 1
ATOM 625 C CA . ALA A 1 83 ? 10.844 -1.209 -18.439 1.00 83.12 83 ALA A CA 1
ATOM 626 C C . ALA A 1 83 ? 12.089 -0.752 -19.221 1.00 83.12 83 ALA A C 1
ATOM 628 O O . ALA A 1 83 ? 12.745 -1.579 -19.854 1.00 83.12 83 ALA A O 1
ATOM 629 N N . ASP A 1 84 ? 12.405 0.546 -19.186 1.00 83.88 84 ASP A N 1
ATOM 630 C CA . ASP A 1 84 ? 13.378 1.149 -20.106 1.00 83.88 84 ASP A CA 1
ATOM 631 C C . ASP A 1 84 ? 14.722 1.465 -19.437 1.00 83.88 84 ASP A C 1
ATOM 633 O O . ASP A 1 84 ? 15.784 1.055 -19.909 1.00 83.88 84 ASP A O 1
ATOM 637 N N . ALA A 1 85 ? 14.688 2.226 -18.344 1.00 90.06 85 ALA A N 1
ATOM 638 C CA . ALA A 1 85 ? 15.868 2.768 -17.685 1.00 90.06 85 ALA A CA 1
ATOM 639 C C . ALA A 1 85 ? 15.612 2.951 -16.180 1.00 90.06 85 ALA A C 1
ATOM 641 O O . ALA A 1 85 ? 14.453 3.072 -15.760 1.00 90.06 85 ALA A O 1
ATOM 642 N N . PRO A 1 86 ? 16.670 3.011 -15.350 1.00 93.31 86 PRO A N 1
ATOM 643 C CA . PRO A 1 86 ? 16.500 3.409 -13.967 1.00 93.31 86 PRO A CA 1
ATOM 644 C C . PRO A 1 86 ? 16.126 4.892 -13.898 1.00 93.31 86 PRO A C 1
ATOM 646 O O . PRO A 1 86 ? 16.559 5.705 -14.717 1.00 93.31 86 PRO A O 1
ATOM 649 N N . GLY A 1 87 ? 15.334 5.233 -12.892 1.00 92.31 87 GLY A N 1
ATOM 650 C CA . GLY A 1 87 ? 14.949 6.599 -12.585 1.00 92.31 87 GLY A CA 1
ATOM 651 C C . GLY A 1 87 ? 15.961 7.311 -11.685 1.00 92.31 87 GLY A C 1
ATOM 652 O O . GLY A 1 87 ? 17.145 6.962 -11.596 1.00 92.31 87 GLY A O 1
ATOM 653 N N . SER A 1 88 ? 15.470 8.322 -10.971 1.00 92.50 88 SER A N 1
ATOM 654 C CA . SER A 1 88 ? 16.223 9.054 -9.949 1.00 92.50 88 SER A CA 1
ATOM 655 C C . SER A 1 88 ? 16.930 8.112 -8.970 1.00 92.50 88 SER A C 1
ATOM 657 O O . SER A 1 88 ? 16.339 7.168 -8.454 1.00 92.50 88 SER A O 1
ATOM 659 N N . GLY A 1 89 ? 18.207 8.385 -8.687 1.00 91.44 89 GLY A N 1
ATOM 660 C CA . GLY A 1 89 ? 18.998 7.575 -7.753 1.00 91.44 89 GLY A CA 1
ATOM 661 C C . GLY A 1 89 ? 19.447 6.217 -8.302 1.00 91.44 89 GLY A C 1
ATOM 662 O O . GLY A 1 89 ? 19.898 5.385 -7.521 1.00 91.44 89 GLY A O 1
ATOM 663 N N . ASN A 1 90 ? 19.359 5.999 -9.623 1.00 93.00 90 ASN A N 1
ATOM 664 C CA . ASN A 1 90 ? 19.653 4.717 -10.273 1.00 93.00 90 ASN A CA 1
ATOM 665 C C . ASN A 1 90 ? 18.732 3.575 -9.784 1.00 93.00 90 ASN A C 1
ATOM 667 O O . ASN A 1 90 ? 19.130 2.409 -9.748 1.00 93.00 90 ASN A O 1
ATOM 671 N N . ASP A 1 91 ? 17.508 3.931 -9.387 1.00 93.81 91 ASP A N 1
ATOM 672 C CA . ASP A 1 91 ? 16.482 3.014 -8.899 1.00 93.81 91 ASP A CA 1
ATOM 673 C C . ASP A 1 91 ? 15.523 2.633 -10.038 1.00 93.81 91 ASP A C 1
ATOM 675 O O . ASP A 1 91 ? 14.975 3.493 -10.724 1.00 93.81 91 ASP A O 1
ATOM 679 N N . TRP A 1 92 ? 15.302 1.337 -10.233 1.00 95.31 92 TRP A N 1
ATOM 680 C CA . TRP A 1 92 ? 14.343 0.756 -11.179 1.00 95.31 92 TRP A CA 1
ATOM 681 C C . TRP A 1 92 ? 12.904 0.742 -10.652 1.00 95.31 92 TRP A C 1
ATOM 683 O O . TRP A 1 92 ? 12.044 0.018 -11.155 1.00 95.31 92 TRP A O 1
ATOM 693 N N . TYR A 1 93 ? 12.641 1.522 -9.610 1.00 96.00 93 TYR A N 1
ATOM 694 C CA . TYR A 1 93 ? 11.306 1.788 -9.112 1.00 96.00 93 TYR A CA 1
ATOM 695 C C . TYR A 1 93 ? 10.427 2.478 -10.155 1.00 96.00 93 TYR A C 1
ATOM 697 O O . TYR A 1 93 ? 10.907 3.273 -10.966 1.00 96.00 93 TYR A O 1
ATOM 705 N N . CYS A 1 94 ? 9.135 2.171 -10.092 1.00 95.31 94 CYS A N 1
ATOM 706 C CA . CYS A 1 94 ? 8.059 2.803 -10.837 1.00 95.31 94 CYS A CA 1
ATOM 707 C C . CYS A 1 94 ? 6.780 2.768 -9.990 1.00 95.31 94 CYS A C 1
ATOM 709 O O . CYS A 1 94 ? 6.625 1.872 -9.162 1.00 95.31 94 CYS A O 1
ATOM 711 N N . ASP A 1 95 ? 5.874 3.711 -10.223 1.00 96.19 95 ASP A N 1
ATOM 712 C CA . ASP A 1 95 ? 4.518 3.731 -9.659 1.00 96.19 95 ASP A CA 1
ATOM 713 C C . ASP A 1 95 ? 3.556 4.465 -10.603 1.00 96.19 95 ASP A C 1
ATOM 715 O O . ASP A 1 95 ? 3.958 4.880 -11.697 1.00 96.19 95 ASP A O 1
ATOM 719 N N . ALA A 1 96 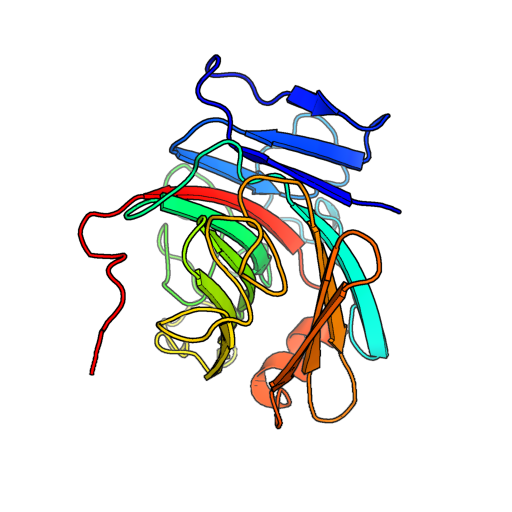? 2.284 4.618 -10.234 1.00 95.69 96 ALA A N 1
ATOM 720 C CA . ALA A 1 96 ? 1.325 5.296 -11.102 1.00 95.69 96 ALA A CA 1
ATOM 721 C C . ALA A 1 96 ? 1.549 6.815 -11.159 1.00 95.69 96 ALA A C 1
ATOM 723 O O . ALA A 1 96 ? 1.132 7.471 -12.116 1.00 95.69 96 ALA A O 1
ATOM 724 N N . ASN A 1 97 ? 2.258 7.377 -10.179 1.00 93.50 97 ASN A N 1
ATOM 725 C CA . ASN A 1 97 ? 2.569 8.801 -10.101 1.00 93.50 97 ASN A CA 1
ATOM 726 C C . ASN A 1 97 ? 3.862 9.199 -10.821 1.00 93.50 97 ASN A C 1
ATOM 728 O O . ASN A 1 97 ? 4.123 10.389 -11.004 1.00 93.50 97 ASN A O 1
ATOM 732 N N . GLY A 1 98 ? 4.648 8.232 -11.292 1.00 92.69 98 GLY A N 1
ATOM 733 C CA . GLY A 1 98 ? 5.904 8.503 -11.975 1.00 92.69 98 GLY A CA 1
ATOM 734 C C . GLY A 1 98 ? 7.008 8.966 -11.030 1.00 92.69 98 GLY A C 1
ATOM 735 O O . GLY A 1 98 ? 7.898 9.707 -11.460 1.00 92.69 98 GLY A O 1
ATOM 736 N N . VAL A 1 99 ? 6.967 8.595 -9.745 1.00 92.06 99 VAL A N 1
ATOM 737 C CA . VAL A 1 99 ? 7.988 9.033 -8.785 1.00 92.06 99 VAL A CA 1
ATOM 738 C C . VAL A 1 99 ? 9.348 8.479 -9.202 1.00 92.06 99 VAL A C 1
ATOM 740 O O . VAL A 1 99 ? 9.547 7.280 -9.375 1.00 92.06 99 VAL A O 1
ATOM 743 N N . GLY A 1 100 ? 10.317 9.379 -9.374 1.00 91.38 100 GLY A N 1
ATOM 744 C CA . GLY A 1 100 ? 11.636 9.028 -9.901 1.00 91.38 100 GLY A CA 1
ATOM 745 C C . GLY A 1 100 ? 11.695 8.905 -11.427 1.00 91.38 100 GLY A C 1
ATOM 746 O O . GLY A 1 100 ? 12.780 8.669 -11.948 1.00 91.38 100 GLY A O 1
ATOM 747 N N . GLY A 1 101 ? 10.588 9.135 -12.140 1.00 91.50 101 GLY A N 1
ATOM 748 C CA . GLY A 1 101 ? 10.543 9.235 -13.601 1.00 91.50 101 GLY A CA 1
ATOM 749 C C . GLY A 1 101 ? 10.131 7.962 -14.339 1.00 91.50 101 GLY A C 1
ATOM 750 O O . GLY A 1 101 ? 10.345 7.896 -15.543 1.00 91.50 101 GLY A O 1
ATOM 751 N N . ASN A 1 102 ? 9.560 6.966 -13.652 1.00 93.25 102 ASN A N 1
ATOM 752 C CA . ASN A 1 102 ? 9.088 5.724 -14.268 1.00 93.25 102 ASN A CA 1
ATOM 753 C C . ASN A 1 102 ? 7.649 5.411 -13.860 1.00 93.25 102 ASN A C 1
ATOM 755 O O . ASN A 1 102 ? 7.300 5.518 -12.688 1.00 93.25 102 ASN A O 1
ATOM 759 N N . TRP A 1 103 ? 6.852 4.938 -14.819 1.00 93.50 103 TRP A N 1
ATOM 760 C CA . TRP A 1 103 ? 5.418 4.706 -14.652 1.00 93.50 103 TRP A CA 1
ATOM 761 C C . TRP A 1 103 ? 5.062 3.236 -14.804 1.00 93.50 103 TRP A C 1
ATOM 763 O O . TRP A 1 103 ? 5.474 2.606 -15.782 1.00 93.50 103 TRP A O 1
ATOM 773 N N . CYS A 1 104 ? 4.264 2.698 -13.886 1.00 95.12 104 CYS A N 1
ATOM 774 C CA . CYS A 1 104 ? 3.739 1.340 -13.989 1.00 95.12 104 CYS A CA 1
ATOM 775 C C . CYS A 1 104 ? 2.479 1.147 -13.130 1.00 95.12 104 CYS A C 1
ATOM 777 O O . CYS A 1 104 ? 2.234 1.959 -12.241 1.00 95.12 104 CYS A O 1
ATOM 779 N N . PRO A 1 105 ? 1.668 0.097 -13.386 1.00 95.56 105 PRO A N 1
ATOM 780 C CA . PRO A 1 105 ? 0.496 -0.182 -12.564 1.00 95.56 105 PRO A CA 1
ATOM 781 C C . PRO A 1 105 ? 0.862 -0.349 -11.093 1.00 95.56 105 PRO A C 1
ATOM 783 O O . PRO A 1 105 ? 1.864 -1.004 -10.771 1.00 95.56 105 PRO A O 1
ATOM 786 N N . GLU A 1 106 ? -0.005 0.181 -10.242 1.00 97.62 106 GLU A N 1
ATOM 787 C CA . GLU A 1 106 ? 0.152 0.258 -8.796 1.00 97.62 106 GLU A CA 1
ATOM 788 C C . GLU A 1 106 ? -1.145 -0.184 -8.111 1.00 97.62 106 GLU A C 1
ATOM 790 O O . GLU A 1 106 ? -2.256 0.050 -8.592 1.00 97.62 106 GLU A O 1
ATOM 795 N N . VAL A 1 107 ? -0.997 -0.906 -7.007 1.00 98.00 107 VAL A N 1
ATOM 796 C CA . VAL A 1 107 ? -2.102 -1.366 -6.173 1.00 98.00 107 VAL A CA 1
ATOM 797 C C . VAL A 1 107 ? -1.760 -1.040 -4.729 1.00 98.00 107 VAL A C 1
ATOM 799 O O . VAL A 1 107 ? -0.970 -1.734 -4.083 1.00 98.00 107 VAL A O 1
ATOM 802 N N . ASP A 1 108 ? -2.398 0.002 -4.225 1.00 98.25 108 ASP A N 1
ATOM 803 C CA . ASP A 1 108 ? -2.258 0.475 -2.862 1.00 98.25 108 ASP A CA 1
ATOM 804 C C . ASP A 1 108 ? -3.118 -0.375 -1.946 1.00 98.25 108 ASP A C 1
ATOM 806 O O . ASP A 1 108 ? -4.344 -0.252 -1.895 1.00 98.25 108 ASP A O 1
ATOM 810 N N . LEU A 1 109 ? -2.468 -1.296 -1.237 1.00 97.38 109 LEU A N 1
ATOM 811 C CA . LEU A 1 109 ? -3.161 -2.176 -0.305 1.00 97.38 109 LEU A CA 1
ATOM 812 C C . LEU A 1 109 ? -3.500 -1.406 0.968 1.00 97.38 109 LEU A C 1
ATOM 814 O O . LEU A 1 109 ? -4.615 -1.475 1.486 1.00 97.38 109 LEU A O 1
ATOM 818 N N . VAL A 1 110 ? -2.507 -0.680 1.476 1.00 97.19 110 VAL A N 1
ATOM 819 C CA . VAL A 1 110 ? -2.609 0.119 2.683 1.00 97.19 110 VAL A CA 1
ATOM 820 C C . VAL A 1 110 ? -1.859 1.425 2.497 1.00 97.19 110 VAL A C 1
ATOM 822 O O . VAL A 1 110 ? -0.642 1.419 2.551 1.00 97.19 110 VAL A O 1
ATOM 825 N N . GLU A 1 111 ? -2.582 2.532 2.346 1.00 97.38 111 GLU A N 1
ATOM 826 C CA . GLU A 1 111 ? -2.078 3.885 2.604 1.00 97.38 111 GLU A CA 1
ATOM 827 C C . GLU A 1 111 ? -2.787 4.437 3.836 1.00 97.38 111 GLU A C 1
ATOM 829 O O . GLU A 1 111 ? -3.999 4.687 3.810 1.00 97.38 111 GLU A O 1
ATOM 834 N N . VAL A 1 112 ? -2.074 4.534 4.958 1.00 97.19 112 VAL A N 1
ATOM 835 C CA . VAL A 1 112 ? -2.728 4.691 6.260 1.00 97.19 112 VAL A CA 1
ATOM 836 C C . VAL A 1 112 ? -1.995 5.621 7.216 1.00 97.19 112 VAL A C 1
ATOM 838 O O . VAL A 1 112 ? -0.768 5.681 7.285 1.00 97.19 112 VAL A O 1
ATOM 841 N N . ASN A 1 113 ? -2.794 6.300 8.028 1.00 95.62 113 ASN A N 1
ATOM 842 C CA . ASN A 1 113 ? -2.391 6.866 9.306 1.00 95.62 113 ASN A CA 1
ATOM 843 C C . ASN A 1 113 ? -3.486 6.596 10.341 1.00 95.62 113 ASN A C 1
ATOM 845 O O . ASN A 1 113 ? -4.485 5.934 10.062 1.00 95.62 113 ASN A O 1
ATOM 849 N N . GLN A 1 114 ? -3.326 7.128 11.548 1.00 95.94 114 GLN A N 1
ATOM 850 C CA . GLN A 1 114 ? -4.267 6.887 12.638 1.00 95.94 114 GLN A CA 1
ATOM 851 C C . GLN A 1 114 ? -5.711 7.353 12.383 1.00 95.94 114 GLN A C 1
ATOM 853 O O . GLN A 1 114 ? -6.611 6.941 13.111 1.00 95.94 114 GLN A O 1
ATOM 858 N N . ASN A 1 115 ? -5.960 8.176 11.364 1.00 94.75 115 ASN A N 1
ATOM 859 C CA . ASN A 1 115 ? -7.267 8.782 11.103 1.00 94.75 115 ASN A CA 1
ATOM 860 C C . ASN A 1 115 ? -7.985 8.194 9.882 1.00 94.75 115 ASN A C 1
ATOM 862 O O . ASN A 1 115 ? -9.208 8.308 9.771 1.00 94.75 115 ASN A O 1
ATOM 866 N N . SER A 1 116 ? -7.250 7.603 8.940 1.00 95.69 116 SER A N 1
ATOM 867 C CA . SER A 1 116 ? -7.841 7.013 7.741 1.00 95.69 116 SER A CA 1
ATOM 868 C C . SER A 1 116 ? -6.921 6.005 7.079 1.00 95.69 116 SER A C 1
ATOM 870 O O . SER A 1 116 ? -5.703 6.166 7.093 1.00 95.69 116 SER A O 1
ATOM 872 N N . TRP A 1 117 ? -7.540 5.030 6.423 1.00 97.50 117 TRP A N 1
ATOM 873 C CA . TRP A 1 117 ? -6.887 4.057 5.556 1.00 97.50 117 TRP A CA 1
ATOM 874 C C . TRP A 1 117 ? -7.540 4.097 4.173 1.00 97.50 117 TRP A C 1
ATOM 876 O O . TRP A 1 117 ? -8.767 3.989 4.071 1.00 97.50 117 TRP A O 1
ATOM 886 N N . HIS A 1 118 ? -6.735 4.258 3.123 1.00 96.94 118 HIS A N 1
ATOM 887 C CA . HIS A 1 118 ? -7.140 4.107 1.729 1.00 96.94 118 HIS A CA 1
ATOM 888 C C . HIS A 1 118 ? -6.548 2.829 1.120 1.00 96.94 118 HIS A C 1
ATOM 890 O O . HIS A 1 118 ? -5.386 2.493 1.352 1.00 96.94 118 HIS A O 1
ATOM 896 N N . ALA A 1 119 ? -7.367 2.130 0.336 1.00 97.69 119 ALA A N 1
ATOM 897 C CA . ALA A 1 119 ? -6.920 1.077 -0.566 1.00 97.69 119 ALA A CA 1
ATOM 898 C C . ALA A 1 119 ? -7.357 1.448 -1.985 1.00 97.69 119 ALA A C 1
ATOM 900 O O . ALA A 1 119 ? -8.559 1.636 -2.215 1.00 97.69 119 ALA A O 1
ATOM 901 N N . THR A 1 120 ? -6.408 1.556 -2.912 1.00 97.38 120 THR A N 1
ATOM 902 C CA . THR A 1 120 ? -6.607 2.199 -4.217 1.00 97.38 120 THR A CA 1
ATOM 903 C C . THR A 1 120 ? -5.967 1.381 -5.335 1.00 97.38 120 THR A C 1
ATOM 905 O O . THR A 1 120 ? -4.894 0.808 -5.187 1.00 97.38 120 THR A O 1
ATOM 908 N N . MET A 1 121 ? -6.655 1.274 -6.467 1.00 96.38 121 MET A N 1
ATOM 909 C CA . MET A 1 121 ? -6.170 0.592 -7.662 1.00 96.38 121 MET A CA 1
ATOM 910 C C . MET A 1 121 ? -5.797 1.640 -8.704 1.00 96.38 121 MET A C 1
ATOM 912 O O . MET A 1 121 ? -6.645 2.447 -9.089 1.00 96.38 121 MET A O 1
ATOM 916 N N . HIS A 1 122 ? -4.564 1.585 -9.198 1.00 96.50 122 HIS A N 1
ATOM 917 C CA . HIS A 1 122 ? -4.040 2.504 -10.197 1.00 96.50 122 HIS A CA 1
ATOM 918 C C . HIS A 1 122 ? -3.659 1.745 -11.4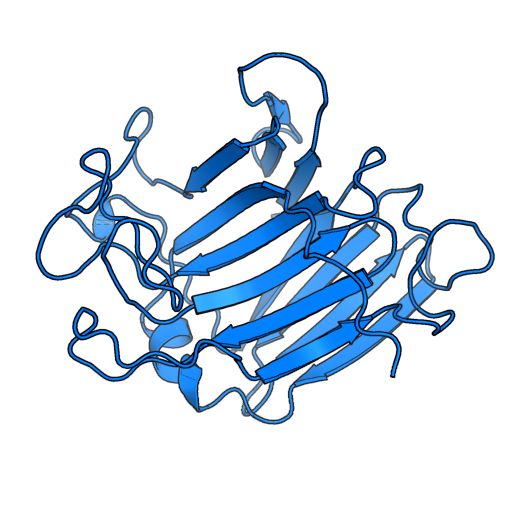66 1.00 96.50 122 HIS A C 1
ATOM 920 O O . HIS A 1 122 ? -2.684 0.989 -11.534 1.00 96.50 122 HIS A O 1
ATOM 926 N N . SER A 1 123 ? -4.466 1.934 -12.507 1.00 93.38 123 SER A N 1
ATOM 927 C CA . SER A 1 123 ? -4.235 1.291 -13.798 1.00 93.38 123 SER A CA 1
ATOM 928 C C . SER A 1 123 ? -3.252 2.078 -14.659 1.00 93.38 123 SER A C 1
ATOM 930 O O . SER A 1 123 ? -3.202 3.303 -14.596 1.00 93.38 123 SER A O 1
ATOM 932 N N . CYS A 1 124 ? -2.505 1.378 -15.510 1.00 92.19 124 CYS A N 1
ATOM 933 C CA . CYS A 1 124 ? -1.669 1.998 -16.535 1.00 92.19 124 CYS A CA 1
ATOM 934 C C . CYS A 1 124 ? -1.764 1.209 -17.837 1.00 92.19 124 CYS A C 1
ATOM 936 O O . CYS A 1 124 ? -1.895 -0.018 -17.830 1.00 92.19 124 CYS A O 1
ATOM 938 N N . SER A 1 125 ? -1.645 1.895 -18.970 1.00 85.06 125 SER A N 1
ATOM 939 C CA . SER A 1 125 ? -1.566 1.243 -20.279 1.00 85.06 125 SER A CA 1
ATOM 940 C C . SER A 1 125 ? -0.129 0.854 -20.626 1.00 85.06 125 SER A C 1
ATOM 942 O O . SER A 1 125 ? 0.800 1.618 -20.372 1.00 85.06 125 SER A O 1
ATOM 944 N N . LYS A 1 126 ? 0.060 -0.308 -21.265 1.00 78.25 126 LYS A N 1
ATOM 945 C CA . LYS A 1 126 ? 1.351 -0.682 -21.870 1.00 78.25 126 LYS A CA 1
ATOM 946 C C . LYS A 1 126 ? 1.645 0.192 -23.114 1.00 78.25 126 LYS A C 1
ATOM 948 O O . LYS A 1 126 ? 0.695 0.532 -23.822 1.00 78.25 126 LYS A O 1
ATOM 953 N N . PRO A 1 127 ? 2.923 0.475 -23.445 1.00 71.69 127 PRO A N 1
ATOM 954 C CA . PRO A 1 127 ? 4.121 0.144 -22.669 1.00 71.69 127 PRO A CA 1
ATOM 955 C C . PRO A 1 127 ? 4.193 0.953 -21.364 1.00 71.69 127 PRO A C 1
ATOM 957 O O . PRO A 1 127 ? 3.881 2.141 -21.333 1.00 71.69 127 PRO A O 1
ATOM 960 N N . TYR A 1 128 ? 4.570 0.283 -20.273 1.00 76.25 128 TYR A N 1
ATOM 961 C CA . TYR A 1 128 ? 4.713 0.907 -18.958 1.00 76.25 128 TYR A CA 1
ATOM 962 C C . TYR A 1 128 ? 5.976 1.776 -18.945 1.00 76.25 128 TYR A C 1
ATOM 964 O O . TYR A 1 128 ? 7.068 1.246 -18.783 1.00 76.25 128 TYR A O 1
ATOM 972 N N . SER A 1 129 ? 5.81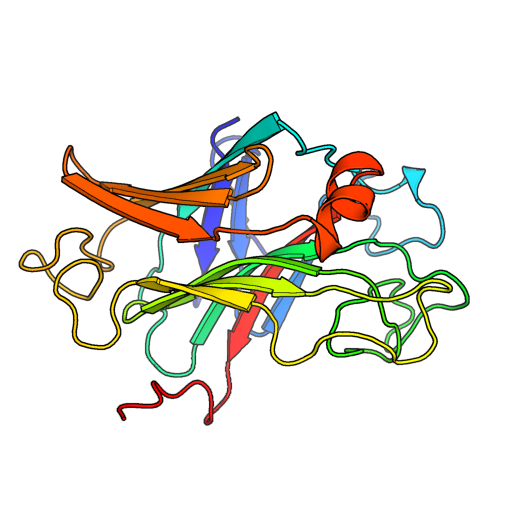3 3.075 -19.197 1.00 63.22 129 SER A N 1
ATOM 973 C CA . SER A 1 129 ? 6.844 4.130 -19.088 1.00 63.22 129 SER A CA 1
ATOM 974 C C . SER A 1 129 ? 6.404 5.458 -19.725 1.00 63.22 129 SER A C 1
ATOM 976 O O . SER A 1 129 ? 7.120 6.449 -19.634 1.00 63.22 129 SER A O 1
ATOM 978 N N . SER A 1 130 ? 5.228 5.526 -20.364 1.00 62.75 130 SER A N 1
ATOM 979 C CA . SER A 1 130 ? 4.790 6.700 -21.137 1.00 62.75 130 SER A CA 1
ATOM 980 C C . SER A 1 130 ? 3.849 7.667 -20.398 1.00 62.75 130 SER A C 1
ATOM 982 O O . SER A 1 130 ? 3.093 8.392 -21.045 1.00 62.75 130 SER A O 1
ATOM 984 N N . GLY A 1 131 ? 3.828 7.665 -19.060 1.00 66.56 131 GLY A N 1
ATOM 985 C CA . GLY A 1 131 ? 3.010 8.598 -18.266 1.00 66.56 131 GLY A CA 1
ATOM 986 C C . GLY A 1 131 ? 1.490 8.407 -18.354 1.00 66.56 131 GLY A C 1
ATOM 987 O O . GLY A 1 131 ? 0.738 9.267 -17.917 1.00 66.56 131 GLY A O 1
ATOM 988 N N . SER A 1 132 ? 1.013 7.306 -18.942 1.00 83.25 132 SER A N 1
ATOM 989 C CA . SER A 1 132 ? -0.419 7.012 -19.109 1.00 83.25 132 SER A CA 1
ATOM 990 C C . SER A 1 132 ? -0.928 6.117 -17.977 1.00 83.25 132 SER A C 1
ATOM 992 O O . SER A 1 132 ? -1.285 4.956 -18.196 1.00 83.25 132 SER A O 1
ATOM 994 N N . CYS A 1 133 ? -0.899 6.662 -16.764 1.00 92.12 133 CYS A N 1
ATOM 995 C CA . CYS A 1 133 ? -1.389 6.018 -15.552 1.00 92.12 133 CYS A CA 1
ATOM 996 C C . CYS A 1 133 ? -2.556 6.800 -14.950 1.00 92.12 133 CYS A C 1
ATOM 998 O O . CYS A 1 133 ? -2.669 8.016 -15.107 1.00 92.12 133 CYS A O 1
ATOM 1000 N N . ASP A 1 134 ? -3.434 6.087 -14.257 1.00 92.25 134 ASP A N 1
ATOM 1001 C CA . ASP A 1 134 ? -4.486 6.684 -13.451 1.00 92.25 134 ASP A CA 1
ATOM 1002 C C . ASP A 1 134 ? -3.902 7.187 -12.126 1.00 92.25 134 ASP A C 1
ATOM 1004 O O . ASP A 1 134 ? -3.685 6.414 -11.197 1.00 92.25 134 ASP A O 1
ATOM 1008 N N . HIS A 1 135 ? -3.655 8.493 -12.047 1.00 90.44 135 HIS A N 1
ATOM 1009 C CA . HIS A 1 135 ? -3.130 9.153 -10.850 1.00 90.44 135 HIS A CA 1
ATOM 1010 C C . HIS A 1 135 ? -4.141 9.231 -9.704 1.00 90.44 135 HIS A C 1
ATOM 1012 O O . HIS A 1 135 ? -3.757 9.231 -8.540 1.00 90.44 135 HIS A O 1
ATOM 1018 N N . GLY A 1 136 ? -5.433 9.353 -10.025 1.00 90.06 136 GLY A N 1
ATOM 1019 C CA . GLY A 1 136 ? -6.480 9.465 -9.008 1.00 90.06 136 GLY A CA 1
ATOM 1020 C C . GLY A 1 136 ? -6.809 8.112 -8.392 1.00 90.06 136 GLY A C 1
ATOM 1021 O O . GLY A 1 136 ? -7.127 8.034 -7.205 1.00 90.06 136 GLY A O 1
ATOM 1022 N N . GLY A 1 137 ? -6.704 7.067 -9.211 1.00 93.06 137 GLY A N 1
ATOM 1023 C CA . GLY A 1 137 ? -7.029 5.706 -8.843 1.00 93.06 137 GLY A CA 1
ATOM 1024 C C . GLY A 1 137 ? -8.510 5.519 -8.526 1.00 93.06 137 GLY A C 1
ATOM 1025 O O . GLY A 1 137 ? -9.328 6.446 -8.510 1.00 93.06 137 GLY A O 1
ATOM 1026 N N . TYR A 1 138 ? -8.864 4.274 -8.232 1.00 94.00 138 TYR A N 1
ATOM 1027 C CA . TYR A 1 138 ? -10.195 3.912 -7.764 1.00 94.00 138 TYR A CA 1
ATOM 1028 C C . TYR A 1 138 ? -10.101 2.984 -6.558 1.00 94.00 138 TYR A C 1
ATOM 1030 O O . TYR A 1 138 ? -9.380 1.988 -6.582 1.00 94.00 138 TYR A O 1
ATOM 1038 N N . GLY A 1 139 ? -10.829 3.302 -5.488 1.00 95.56 139 GLY A N 1
ATOM 1039 C CA . GLY A 1 139 ? -10.592 2.663 -4.202 1.00 95.56 139 GLY A CA 1
ATOM 1040 C C . GLY A 1 139 ? -11.683 2.854 -3.160 1.00 95.56 139 GLY A C 1
ATOM 1041 O O . GLY A 1 139 ? -12.751 3.415 -3.416 1.00 95.56 139 GLY A O 1
ATOM 1042 N N . VAL A 1 140 ? -11.382 2.377 -1.956 1.00 96.88 140 VAL A N 1
ATOM 1043 C CA . VAL A 1 140 ? -12.229 2.460 -0.760 1.00 96.88 140 VAL A CA 1
ATOM 1044 C C . VAL A 1 140 ? -11.479 3.135 0.382 1.00 96.88 140 VAL A C 1
ATOM 1046 O O . VAL A 1 140 ? -10.249 3.165 0.406 1.00 96.88 140 VAL A O 1
ATOM 1049 N N . LYS A 1 141 ? -12.231 3.696 1.336 1.00 96.31 141 LYS A N 1
ATOM 1050 C CA . LYS A 1 141 ? -11.678 4.493 2.439 1.00 96.31 141 LYS A CA 1
ATOM 1051 C C . LYS A 1 141 ? -12.353 4.158 3.762 1.00 96.31 141 LYS A C 1
ATOM 1053 O O . LYS A 1 141 ? -13.584 4.219 3.847 1.00 96.31 141 LYS A O 1
ATOM 1058 N N . PHE A 1 142 ? -11.559 3.891 4.790 1.00 97.25 142 PHE A N 1
ATOM 1059 C CA . PHE A 1 142 ? -11.998 3.765 6.182 1.00 97.25 142 PHE A CA 1
ATOM 1060 C C . PHE A 1 142 ? -11.713 5.057 6.957 1.00 97.25 142 PHE A C 1
ATOM 1062 O O . PHE A 1 142 ? -10.809 5.819 6.596 1.00 97.25 142 PHE A O 1
ATOM 1069 N N . GLY A 1 143 ? -12.476 5.308 8.021 1.00 94.75 143 GLY A N 1
ATOM 1070 C CA . GLY A 1 143 ? -12.387 6.540 8.800 1.00 94.75 143 GLY A CA 1
ATOM 1071 C C . GLY A 1 143 ? -13.081 7.695 8.083 1.00 94.75 143 GLY A C 1
ATOM 1072 O O . GLY A 1 143 ? -14.218 7.554 7.627 1.00 94.75 143 GLY A O 1
ATOM 1073 N N . GLN A 1 144 ? -12.414 8.851 7.976 1.00 85.19 144 GLN A N 1
ATOM 1074 C CA . GLN A 1 144 ? -12.961 10.039 7.289 1.00 85.19 144 GLN A CA 1
ATOM 1075 C C . GLN A 1 144 ? -14.317 10.487 7.883 1.00 85.19 144 GLN A C 1
ATOM 1077 O O . GLN A 1 144 ? -15.300 10.694 7.173 1.00 85.19 144 GLN A O 1
ATOM 1082 N N . GLY A 1 145 ? -14.393 10.581 9.214 1.00 84.81 145 GLY A N 1
ATOM 1083 C CA . GLY A 1 145 ? -15.612 10.959 9.946 1.00 84.81 145 GLY A CA 1
ATOM 1084 C C . GLY A 1 145 ? -16.561 9.797 10.270 1.00 84.81 145 GLY A C 1
ATOM 1085 O O . GLY A 1 145 ? -17.550 9.999 10.973 1.00 84.81 145 GLY A O 1
ATOM 1086 N N . LYS A 1 146 ? -16.264 8.576 9.809 1.00 94.31 146 LYS A N 1
ATOM 1087 C CA . LYS A 1 146 ? -16.960 7.347 10.220 1.00 94.31 146 LYS A CA 1
ATOM 1088 C C . LYS A 1 146 ? -16.324 6.757 11.484 1.00 94.31 146 LYS A C 1
ATOM 1090 O O . LYS A 1 146 ? -15.136 6.931 11.722 1.00 94.31 146 LYS A O 1
ATOM 1095 N N . GLN A 1 147 ? -17.105 6.006 12.265 1.00 96.56 147 GLN A N 1
ATOM 1096 C CA . GLN A 1 147 ? -16.639 5.298 13.474 1.00 96.56 147 GLN A CA 1
ATOM 1097 C C . GLN A 1 147 ? -16.043 3.904 13.186 1.00 96.56 147 GLN A C 1
ATOM 1099 O O . GLN A 1 147 ? -15.849 3.094 14.093 1.00 96.56 147 GLN A O 1
ATOM 1104 N N . ASP A 1 148 ? -15.778 3.573 11.924 1.00 98.19 148 ASP A N 1
ATOM 1105 C CA . ASP A 1 148 ? -15.225 2.272 11.547 1.00 98.19 148 ASP A CA 1
ATOM 1106 C C . ASP A 1 148 ? -13.712 2.169 11.798 1.00 98.19 148 ASP A C 1
ATOM 1108 O O . ASP A 1 148 ? -13.207 1.072 12.026 1.00 98.19 148 ASP A O 1
ATOM 1112 N N . PHE A 1 149 ? -12.992 3.291 11.799 1.00 98.19 149 PHE A N 1
ATOM 1113 C CA . PHE A 1 149 ? -11.536 3.323 11.911 1.00 98.19 149 PHE A CA 1
ATOM 1114 C C . PHE A 1 149 ? -11.063 4.686 12.434 1.00 98.19 149 PHE A C 1
ATOM 1116 O O . PHE A 1 149 ? -11.426 5.713 11.861 1.00 98.19 149 PHE A O 1
ATOM 1123 N N . GLY A 1 150 ? -10.270 4.713 13.507 1.00 97.38 150 GLY A N 1
ATOM 1124 C CA . GLY A 1 150 ? -9.784 5.967 14.091 1.00 97.38 150 GLY A CA 1
ATOM 1125 C C . GLY A 1 150 ? -9.121 5.803 15.458 1.00 97.38 150 GLY A C 1
ATOM 1126 O O . GLY A 1 150 ? -8.951 4.690 15.950 1.00 97.38 150 GLY A O 1
ATOM 1127 N N . ILE A 1 151 ? -8.722 6.926 16.059 1.00 96.62 151 ILE A N 1
ATOM 1128 C CA . ILE A 1 151 ? -7.984 6.972 17.330 1.00 96.62 151 ILE A CA 1
ATOM 1129 C C . ILE A 1 151 ? -8.947 6.749 18.494 1.00 96.62 151 ILE A C 1
ATOM 1131 O O . ILE A 1 151 ? -9.785 7.609 18.746 1.00 96.62 151 ILE A O 1
ATOM 1135 N N . GLY A 1 152 ? -8.768 5.665 19.250 1.00 96.81 152 GLY A N 1
ATOM 1136 C CA . GLY A 1 152 ? -9.499 5.427 20.491 1.00 96.81 152 GLY A CA 1
ATOM 1137 C C . GLY A 1 152 ? -10.468 4.249 20.430 1.00 96.81 152 GLY A C 1
ATOM 1138 O O . GLY A 1 152 ? -10.873 3.762 19.372 1.00 96.81 152 GLY A O 1
ATOM 1139 N N . SER A 1 153 ? -10.837 3.767 21.616 1.00 97.12 153 SER A N 1
ATOM 1140 C CA . SER A 1 153 ? -11.641 2.552 21.791 1.00 97.12 153 SER A CA 1
ATOM 1141 C C . SER A 1 153 ? -13.077 2.652 21.258 1.00 97.12 153 SER A C 1
ATOM 1143 O O . SER A 1 153 ? -13.734 1.626 21.086 1.00 97.12 153 SER A O 1
ATOM 1145 N N . GLU A 1 154 ? -13.572 3.864 21.003 1.00 96.50 154 GLU A N 1
ATOM 1146 C CA . GLU A 1 154 ? -14.890 4.130 20.428 1.00 96.50 154 GLU A CA 1
ATOM 1147 C C . GLU A 1 154 ? -14.997 3.743 18.948 1.00 96.50 154 GLU A C 1
ATOM 1149 O O . GLU A 1 154 ? -16.100 3.490 18.463 1.00 96.50 154 GLU A O 1
ATOM 1154 N N . PHE A 1 155 ? -13.872 3.673 18.232 1.00 98.31 155 PHE A N 1
ATOM 1155 C CA . PHE A 1 155 ? -13.841 3.233 16.842 1.00 98.31 155 PHE A CA 1
ATOM 1156 C C . PHE A 1 155 ? -13.867 1.711 16.762 1.00 98.31 155 PHE A C 1
ATOM 1158 O O . PHE A 1 155 ? -13.330 1.018 17.628 1.00 98.31 155 PHE A O 1
ATOM 1165 N N . THR A 1 156 ? -14.457 1.174 15.691 1.00 98.44 156 THR A N 1
ATOM 1166 C CA . THR A 1 156 ? -14.468 -0.278 15.431 1.00 98.44 156 THR A CA 1
ATOM 1167 C C . THR A 1 156 ? -13.044 -0.826 15.347 1.00 98.44 156 THR A C 1
ATOM 1169 O O . THR A 1 156 ? -12.768 -1.888 15.904 1.00 98.44 156 THR A O 1
ATOM 1172 N N . ILE A 1 157 ? -12.146 -0.076 14.705 1.00 98.62 157 ILE A N 1
ATOM 1173 C CA . ILE A 1 157 ? -10.702 -0.303 14.709 1.00 98.62 157 ILE A CA 1
ATOM 1174 C C . ILE A 1 157 ? -10.036 0.890 15.395 1.00 98.62 157 ILE A C 1
ATOM 1176 O O . ILE A 1 157 ? -10.066 2.001 14.868 1.00 98.62 157 ILE A O 1
ATOM 1180 N N . ASP A 1 158 ? -9.455 0.634 16.565 1.00 98.25 158 ASP A N 1
ATOM 1181 C CA . ASP A 1 158 ? -8.706 1.597 17.370 1.00 98.25 158 ASP A CA 1
ATOM 1182 C C . ASP A 1 158 ? -7.251 1.641 16.891 1.00 98.25 158 ASP A C 1
ATOM 1184 O O . ASP A 1 158 ? -6.466 0.721 17.127 1.00 98.25 158 ASP A O 1
ATOM 1188 N N . THR A 1 159 ? -6.877 2.724 16.224 1.00 97.88 159 THR A N 1
ATOM 1189 C CA . THR A 1 159 ? -5.559 2.914 15.601 1.00 97.88 159 THR A CA 1
ATOM 1190 C C . THR A 1 159 ? -4.443 3.257 16.590 1.00 97.88 159 THR A C 1
ATOM 1192 O O . THR A 1 159 ? -3.296 3.474 16.188 1.00 97.88 159 THR A O 1
ATOM 1195 N N . THR A 1 160 ? -4.743 3.286 17.892 1.00 97.56 160 THR A N 1
ATOM 1196 C CA . THR A 1 160 ? -3.725 3.322 18.955 1.00 97.56 160 THR A CA 1
ATOM 1197 C C . THR A 1 160 ? -3.122 1.947 19.247 1.00 97.56 160 THR A C 1
ATOM 1199 O O . THR A 1 160 ? -2.157 1.849 20.004 1.00 97.56 160 THR A O 1
ATOM 1202 N N . LYS A 1 161 ? -3.666 0.886 18.640 1.00 97.81 161 LYS A N 1
ATOM 1203 C CA . LYS A 1 161 ? -3.203 -0.496 18.774 1.00 97.81 161 LYS A CA 1
ATOM 1204 C C . LYS A 1 161 ? -3.012 -1.148 17.400 1.00 97.81 161 LYS A C 1
ATOM 1206 O O . LYS A 1 161 ? -3.631 -0.711 16.427 1.00 97.81 161 LYS A O 1
ATOM 1211 N N . PRO A 1 162 ? -2.247 -2.252 17.316 1.00 97.75 162 PRO A N 1
ATOM 1212 C CA . PRO A 1 162 ? -2.131 -3.010 16.080 1.00 97.75 162 PRO A CA 1
ATOM 1213 C C . PRO A 1 162 ? -3.479 -3.539 15.564 1.00 97.75 162 PRO A C 1
ATOM 1215 O O . PRO A 1 162 ? -4.369 -3.894 16.344 1.00 97.75 162 PRO A O 1
ATOM 1218 N N . PHE A 1 163 ? -3.617 -3.640 14.244 1.00 98.38 163 PHE A N 1
ATOM 1219 C CA . PHE A 1 163 ? -4.760 -4.259 13.564 1.00 98.38 163 PHE A CA 1
ATOM 1220 C C . PHE A 1 163 ? -4.292 -5.055 12.342 1.00 98.38 163 PHE A C 1
ATOM 1222 O O . PHE A 1 163 ? -3.226 -4.794 11.791 1.00 98.38 163 PHE A O 1
ATOM 1229 N N . VAL A 1 164 ? -5.082 -6.034 11.902 1.00 98.38 164 VAL A N 1
ATOM 1230 C CA . VAL A 1 164 ? -4.795 -6.813 10.690 1.00 98.38 164 VAL A CA 1
ATOM 1231 C C . VAL A 1 164 ? -5.569 -6.220 9.522 1.00 98.38 164 VAL A C 1
ATOM 1233 O O . VAL A 1 164 ? -6.798 -6.255 9.531 1.00 98.38 164 VAL A O 1
ATOM 1236 N N . ALA A 1 165 ? -4.859 -5.710 8.519 1.00 98.38 165 ALA A N 1
ATOM 1237 C CA . ALA A 1 165 ? -5.410 -5.368 7.215 1.00 98.38 165 ALA A CA 1
ATOM 1238 C C . ALA A 1 165 ? -5.390 -6.605 6.306 1.00 98.38 165 ALA A C 1
ATOM 1240 O O . ALA A 1 165 ? -4.371 -7.290 6.192 1.00 98.38 165 ALA A O 1
ATOM 1241 N N . SER A 1 166 ? -6.518 -6.887 5.661 1.00 97.94 166 SER A N 1
ATOM 1242 C CA . SER A 1 166 ? -6.713 -8.021 4.760 1.00 97.94 166 SER A CA 1
ATOM 1243 C C . SER A 1 166 ? -7.261 -7.531 3.428 1.00 97.94 166 SER A C 1
ATOM 1245 O O . SER A 1 166 ? -8.266 -6.819 3.393 1.00 97.94 166 SER A O 1
ATOM 1247 N N . LEU A 1 167 ? -6.626 -7.941 2.331 1.00 97.44 167 LEU A N 1
ATOM 1248 C CA . LEU A 1 167 ? -7.108 -7.687 0.977 1.00 97.44 167 LEU A CA 1
ATOM 1249 C C . LEU A 1 167 ? -7.224 -9.000 0.219 1.00 97.44 167 LEU A C 1
ATOM 1251 O O . LEU A 1 167 ? -6.237 -9.717 0.051 1.00 97.44 167 LEU A O 1
ATOM 1255 N N . SER A 1 168 ? -8.438 -9.309 -0.230 1.00 97.44 168 SER A N 1
ATOM 1256 C CA . SER A 1 168 ? -8.753 -10.495 -1.020 1.00 97.44 168 SER A CA 1
ATOM 1257 C C . SER A 1 168 ? -9.136 -10.091 -2.437 1.00 97.44 168 SER A C 1
ATOM 1259 O O . SER A 1 168 ? -10.152 -9.427 -2.652 1.00 97.44 168 SER A O 1
ATOM 1261 N N . PHE A 1 169 ? -8.314 -10.492 -3.403 1.00 95.81 169 PHE A N 1
ATOM 1262 C CA . PHE A 1 169 ? -8.476 -10.168 -4.818 1.00 95.81 169 PHE A CA 1
ATOM 1263 C C . PHE A 1 169 ? -9.441 -11.144 -5.477 1.00 95.81 169 PHE A C 1
ATOM 1265 O O . PHE A 1 169 ? -9.046 -12.084 -6.174 1.00 95.81 169 PHE A O 1
ATOM 1272 N N . THR A 1 170 ? -10.721 -10.936 -5.196 1.00 89.44 170 THR A N 1
ATOM 1273 C CA . THR A 1 170 ? -11.819 -11.671 -5.816 1.00 89.44 170 THR A CA 1
ATOM 1274 C C . THR A 1 170 ? -12.014 -11.253 -7.278 1.00 89.44 170 THR A C 1
ATOM 1276 O O . THR A 1 170 ? -11.515 -10.235 -7.741 1.00 89.44 170 THR A O 1
ATOM 1279 N N . ASP A 1 171 ? -12.717 -12.063 -8.058 1.00 81.75 171 ASP A N 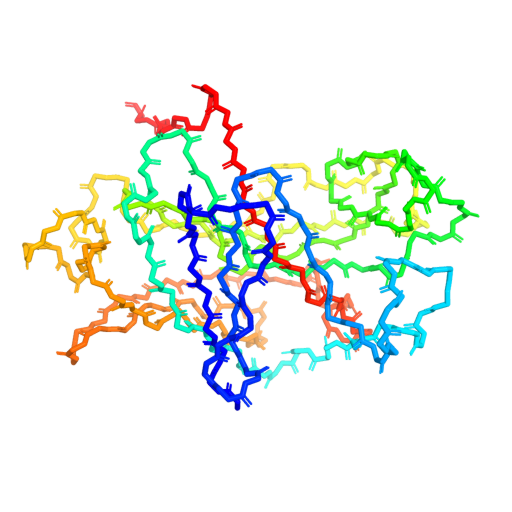1
ATOM 1280 C CA . ASP A 1 171 ? -13.140 -11.667 -9.402 1.00 81.75 171 ASP A CA 1
ATOM 1281 C C . ASP A 1 171 ? -14.593 -11.181 -9.313 1.00 81.75 171 ASP A C 1
ATOM 1283 O O . ASP A 1 171 ? -15.422 -11.961 -8.829 1.00 81.75 171 ASP A O 1
ATOM 1287 N N . PRO A 1 172 ? -14.948 -9.943 -9.715 1.00 88.06 172 PRO A N 1
ATOM 1288 C CA . PRO A 1 172 ? -14.128 -8.899 -10.357 1.00 88.06 172 PRO A CA 1
ATOM 1289 C C . PRO A 1 172 ? -13.524 -7.836 -9.415 1.00 88.06 172 PRO A C 1
ATOM 1291 O O . PRO A 1 172 ? -12.856 -6.922 -9.896 1.00 88.06 172 PRO A O 1
ATOM 1294 N N . GLY A 1 173 ? -13.773 -7.911 -8.105 1.00 94.81 173 GLY A N 1
ATOM 1295 C CA . GLY A 1 173 ? -13.462 -6.844 -7.144 1.00 94.81 173 GLY A CA 1
ATOM 1296 C C . GLY A 1 173 ? -12.454 -7.209 -6.050 1.00 94.81 173 GLY A C 1
ATOM 1297 O O . GLY A 1 173 ? -11.967 -8.330 -5.960 1.00 94.81 173 GLY A O 1
ATOM 1298 N N . VAL A 1 174 ? -12.176 -6.285 -5.135 1.00 97.38 174 VAL A N 1
ATOM 1299 C CA . VAL A 1 174 ? -11.287 -6.531 -3.985 1.00 97.38 174 VAL A CA 1
ATOM 1300 C C . VAL A 1 174 ? -12.063 -6.351 -2.691 1.00 97.38 174 VAL A C 1
ATOM 1302 O O . VAL A 1 174 ? -12.590 -5.272 -2.415 1.00 97.38 174 VAL A O 1
ATOM 1305 N N . ALA A 1 175 ? -12.132 -7.405 -1.879 1.00 98.00 175 ALA A N 1
ATOM 1306 C CA . ALA A 1 175 ? -12.632 -7.300 -0.514 1.00 98.00 175 ALA A CA 1
ATOM 1307 C C . ALA A 1 175 ? -11.509 -6.792 0.393 1.00 98.00 175 ALA A C 1
ATOM 1309 O O . ALA A 1 175 ? -10.450 -7.414 0.472 1.00 98.00 175 ALA A O 1
ATOM 1310 N N . VAL A 1 176 ? -11.754 -5.671 1.067 1.00 98.38 176 VAL A N 1
ATOM 1311 C CA . VAL A 1 176 ? -10.794 -4.997 1.943 1.00 98.38 176 VAL A CA 1
ATOM 1312 C C . VAL A 1 176 ? -11.377 -4.975 3.348 1.00 98.38 176 VAL A C 1
ATOM 1314 O O . VAL A 1 176 ? -12.507 -4.525 3.537 1.00 98.38 176 VAL A O 1
ATOM 1317 N N . SER A 1 177 ? -10.640 -5.458 4.342 1.00 98.38 177 SER A N 1
ATOM 1318 C CA . SER A 1 177 ? -11.105 -5.470 5.729 1.00 98.38 177 SER A CA 1
ATOM 1319 C C . SER A 1 177 ? -9.996 -5.185 6.730 1.00 98.38 177 SER A C 1
ATOM 1321 O O . SER A 1 177 ? -8.827 -5.482 6.494 1.00 98.38 177 SER A O 1
ATOM 1323 N N . ALA A 1 178 ? -10.386 -4.625 7.873 1.00 98.50 178 ALA A N 1
ATOM 1324 C CA . ALA A 1 178 ? -9.550 -4.528 9.061 1.00 98.50 178 ALA A CA 1
ATOM 1325 C C . ALA A 1 178 ? -10.148 -5.375 10.186 1.00 98.50 178 ALA A C 1
ATOM 1327 O O . ALA A 1 178 ? -11.367 -5.389 10.378 1.00 98.50 178 ALA A O 1
ATOM 1328 N N . HIS A 1 179 ? -9.284 -6.050 10.943 1.00 98.44 179 HIS A N 1
ATOM 1329 C CA . HIS A 1 179 ? -9.650 -6.883 12.085 1.00 98.44 179 HIS A CA 1
ATOM 1330 C C . HIS A 1 179 ? -8.816 -6.514 13.315 1.00 98.44 179 HIS A C 1
ATOM 1332 O O . HIS A 1 179 ? -7.593 -6.404 13.233 1.00 98.44 179 HIS A O 1
ATOM 1338 N N . GLN A 1 180 ? -9.468 -6.364 14.468 1.00 98.12 180 GLN A N 1
ATOM 1339 C CA . GLN A 1 180 ? -8.808 -6.046 15.733 1.00 98.12 180 GLN A CA 1
ATOM 1340 C C . GLN A 1 180 ? -9.613 -6.586 16.917 1.00 98.12 180 GLN A C 1
ATOM 1342 O O . GLN A 1 180 ? -10.761 -6.197 17.113 1.00 98.12 180 GLN A O 1
ATOM 1347 N N . GLU A 1 181 ? -9.009 -7.464 17.725 1.00 96.06 181 GLU A N 1
ATOM 1348 C CA . GLU A 1 181 ? -9.591 -7.951 18.993 1.00 96.06 181 GLU A CA 1
ATOM 1349 C C . GLU A 1 181 ? -11.049 -8.466 18.848 1.00 96.06 181 GLU A C 1
ATOM 1351 O O . GLU A 1 181 ? -11.907 -8.216 19.690 1.00 96.06 181 GLU A O 1
ATOM 1356 N N . GLY A 1 182 ? -11.358 -9.170 17.750 1.00 96.31 182 GLY A N 1
ATOM 1357 C CA . GLY A 1 182 ? -12.703 -9.698 17.466 1.00 96.31 182 GLY A CA 1
ATOM 1358 C C . GLY A 1 182 ? -13.684 -8.699 16.836 1.00 96.31 182 GLY A C 1
ATOM 1359 O O . GLY A 1 182 ? -14.805 -9.078 16.503 1.00 96.31 182 GLY A O 1
ATOM 1360 N N . ARG A 1 183 ? -13.270 -7.447 16.627 1.00 98.12 183 ARG A N 1
ATOM 1361 C CA . ARG A 1 183 ? -14.003 -6.423 15.871 1.00 98.12 183 ARG A CA 1
ATOM 1362 C C . ARG A 1 183 ? -13.497 -6.368 14.434 1.00 98.12 183 ARG A C 1
ATOM 1364 O O . ARG A 1 183 ? -12.334 -6.683 14.168 1.00 98.12 183 ARG A O 1
ATOM 1371 N N . SER A 1 184 ? -14.360 -5.965 13.505 1.00 98.31 184 SER A N 1
ATOM 1372 C CA . SER A 1 184 ? -13.983 -5.829 12.100 1.00 98.31 184 SER A CA 1
ATOM 1373 C C . SER A 1 184 ? -14.807 -4.789 11.362 1.00 98.31 184 SER A C 1
ATOM 1375 O O . SER A 1 184 ? -16.002 -4.651 11.617 1.00 98.31 184 SER A O 1
ATOM 1377 N N . THR A 1 185 ? -14.187 -4.153 10.376 1.00 98.44 185 THR A N 1
ATOM 1378 C CA . THR A 1 185 ? -14.860 -3.356 9.345 1.00 98.44 185 THR A CA 1
ATOM 1379 C C . THR A 1 185 ? -14.407 -3.831 7.968 1.00 98.44 185 THR A C 1
ATOM 1381 O O . THR A 1 185 ? -13.299 -4.351 7.825 1.00 98.44 185 THR A O 1
ATOM 1384 N N . ALA A 1 186 ? -15.265 -3.688 6.961 1.00 98.06 186 ALA A N 1
ATOM 1385 C CA . ALA A 1 186 ? -14.969 -4.112 5.602 1.00 98.06 186 ALA A CA 1
ATOM 1386 C C . ALA A 1 186 ? -15.593 -3.175 4.567 1.00 98.06 186 ALA A C 1
ATOM 1388 O O . ALA A 1 186 ? -16.675 -2.625 4.773 1.00 98.06 186 ALA A O 1
ATOM 1389 N N . GLN A 1 187 ? -14.915 -3.043 3.433 1.00 97.75 187 GLN A N 1
ATOM 1390 C CA . GLN A 1 187 ? -15.409 -2.405 2.220 1.00 97.75 187 GLN A CA 1
ATOM 1391 C C . GLN A 1 187 ? -15.054 -3.261 1.002 1.00 97.75 187 GLN A C 1
ATOM 1393 O O . GLN A 1 187 ? -14.298 -4.230 1.092 1.00 97.75 187 GLN A O 1
ATOM 1398 N N . HIS A 1 188 ? -15.643 -2.931 -0.144 1.00 97.25 188 HIS A N 1
ATOM 1399 C CA . HIS A 1 188 ? -15.447 -3.690 -1.370 1.00 97.25 188 HIS A CA 1
ATOM 1400 C C . HIS A 1 188 ? -15.226 -2.750 -2.551 1.00 97.25 188 HIS A C 1
ATOM 1402 O O . HIS A 1 188 ? -16.093 -1.931 -2.867 1.00 97.25 188 HIS A O 1
ATOM 1408 N N . ILE A 1 189 ? -14.072 -2.888 -3.200 1.00 97.12 189 ILE A N 1
ATOM 1409 C CA . ILE A 1 189 ? -13.794 -2.274 -4.498 1.00 97.12 189 ILE A CA 1
ATOM 1410 C C . ILE A 1 189 ? -14.510 -3.140 -5.530 1.00 97.12 189 ILE A C 1
ATOM 1412 O O . ILE A 1 189 ? -14.157 -4.302 -5.692 1.00 97.12 189 ILE A O 1
ATOM 1416 N N . GLN A 1 190 ? -15.543 -2.602 -6.179 1.00 95.38 190 GLN A N 1
ATOM 1417 C CA . GLN A 1 190 ? -16.459 -3.396 -7.013 1.00 95.38 190 GLN A CA 1
ATOM 1418 C C . GLN A 1 190 ? -15.804 -3.938 -8.286 1.00 95.38 190 GLN A C 1
ATOM 1420 O O . GLN A 1 190 ? -16.152 -5.024 -8.742 1.00 95.38 190 GLN A O 1
ATOM 1425 N N . ASP A 1 191 ? -14.866 -3.183 -8.852 1.00 93.94 191 ASP A N 1
ATOM 1426 C CA . ASP A 1 191 ? -14.197 -3.518 -10.101 1.00 93.94 191 ASP A CA 1
ATOM 1427 C C . ASP A 1 191 ? -12.704 -3.192 -9.990 1.00 93.94 191 ASP A C 1
ATOM 1429 O O . ASP A 1 191 ? -12.318 -2.039 -9.805 1.00 93.94 191 ASP A O 1
ATOM 1433 N N . ALA A 1 192 ? -11.876 -4.230 -10.081 1.00 93.06 192 ALA A N 1
ATOM 1434 C CA . ALA A 1 192 ? -10.420 -4.148 -10.163 1.00 93.06 192 ALA A CA 1
ATOM 1435 C C . ALA A 1 192 ? -9.893 -4.776 -11.468 1.00 93.06 192 ALA A C 1
ATOM 1437 O O . ALA A 1 192 ? -8.727 -5.168 -11.570 1.00 93.06 192 ALA A O 1
ATOM 1438 N N . SER A 1 193 ? -10.748 -4.877 -12.492 1.00 92.69 193 SER A N 1
ATOM 1439 C CA . SER A 1 193 ? -10.397 -5.435 -13.802 1.00 92.69 193 SER A CA 1
ATOM 1440 C C . SER A 1 193 ? -9.230 -4.697 -14.462 1.00 92.69 193 SER A C 1
ATOM 1442 O O . SER A 1 193 ? -8.395 -5.329 -15.113 1.00 92.69 193 SER A O 1
ATOM 1444 N N . SER A 1 194 ? -9.118 -3.388 -14.228 1.00 91.19 194 SER A N 1
ATOM 1445 C CA . SER A 1 194 ? -8.078 -2.518 -14.786 1.00 91.19 194 SER A CA 1
ATOM 1446 C C . SER A 1 194 ? -6.658 -2.862 -14.314 1.00 91.19 194 SER A C 1
ATOM 1448 O O . SER A 1 194 ? -5.697 -2.617 -15.042 1.00 91.19 194 SER A O 1
ATOM 1450 N N . VAL A 1 195 ? -6.516 -3.484 -13.139 1.00 93.50 195 VAL A N 1
ATOM 1451 C CA . VAL A 1 195 ? -5.230 -3.935 -12.571 1.00 93.50 195 VAL A CA 1
ATOM 1452 C C . VAL A 1 195 ? -5.082 -5.459 -12.563 1.00 93.50 195 VAL A C 1
ATOM 1454 O O . VAL A 1 195 ? -4.029 -5.986 -12.203 1.00 93.50 195 VAL A O 1
ATOM 1457 N N . ARG A 1 196 ? -6.104 -6.199 -13.016 1.00 93.75 196 ARG A N 1
ATOM 1458 C CA . ARG A 1 196 ? -6.135 -7.669 -12.983 1.00 93.75 196 ARG A CA 1
ATOM 1459 C C . ARG A 1 196 ? -4.931 -8.306 -13.669 1.00 93.75 196 ARG A C 1
ATOM 1461 O O . ARG A 1 196 ? -4.364 -9.260 -13.141 1.00 93.75 196 ARG A O 1
ATOM 1468 N N . GLN A 1 197 ? -4.548 -7.800 -14.842 1.00 93.00 197 GLN A N 1
ATOM 1469 C CA . GLN A 1 197 ? -3.406 -8.354 -15.567 1.00 93.00 197 GLN A CA 1
ATOM 1470 C C . GLN A 1 197 ? -2.108 -8.166 -14.776 1.00 93.00 197 GLN A C 1
ATOM 1472 O O . GLN A 1 197 ? -1.326 -9.102 -14.703 1.00 93.00 197 GLN A O 1
ATOM 1477 N N . ALA A 1 198 ? -1.901 -7.011 -14.134 1.00 94.25 198 ALA A N 1
ATOM 1478 C CA . ALA A 1 198 ? -0.719 -6.771 -13.307 1.00 94.25 198 ALA A CA 1
ATOM 1479 C C . ALA A 1 198 ? -0.676 -7.723 -12.099 1.00 94.25 198 ALA A C 1
ATOM 1481 O O . ALA A 1 198 ? 0.341 -8.368 -11.855 1.00 94.25 198 ALA A O 1
ATOM 1482 N N . LEU A 1 199 ? -1.811 -7.904 -11.414 1.00 95.06 199 LEU A N 1
ATOM 1483 C CA . LEU A 1 199 ? -1.944 -8.861 -10.309 1.00 95.06 199 LEU A CA 1
ATOM 1484 C C . LEU A 1 199 ? -1.697 -10.317 -10.737 1.00 95.06 199 LEU A C 1
ATOM 1486 O O . LEU A 1 199 ? -1.225 -11.116 -9.929 1.00 95.06 199 LEU A O 1
ATOM 1490 N N . SER A 1 200 ? -2.029 -10.666 -11.985 1.00 95.19 200 SER A N 1
ATOM 1491 C CA . SER A 1 200 ? -1.765 -11.989 -12.563 1.00 95.19 200 SER A CA 1
ATOM 1492 C C . SER A 1 200 ? -0.324 -12.155 -13.045 1.00 95.19 200 SER A C 1
ATOM 1494 O O . SER A 1 200 ? 0.208 -13.253 -12.938 1.00 95.19 200 SER A O 1
ATOM 1496 N N . ASP A 1 201 ? 0.288 -11.106 -13.597 1.00 94.75 201 ASP A N 1
ATOM 1497 C CA . ASP A 1 201 ? 1.680 -11.114 -14.068 1.00 94.75 201 ASP A CA 1
ATOM 1498 C C . ASP A 1 201 ? 2.662 -11.182 -12.882 1.00 94.75 201 ASP A C 1
ATOM 1500 O O . ASP A 1 201 ? 3.812 -11.603 -13.039 1.00 94.75 201 ASP A O 1
ATOM 1504 N N . GLY A 1 202 ? 2.208 -10.748 -11.704 1.00 96.19 202 GLY A N 1
ATOM 1505 C CA . GLY A 1 202 ? 2.982 -10.618 -10.480 1.00 96.19 202 GLY A CA 1
ATOM 1506 C C . GLY A 1 202 ? 3.460 -9.183 -10.268 1.00 96.19 202 GLY A C 1
ATOM 1507 O O . GLY A 1 202 ? 3.870 -8.499 -11.210 1.00 96.19 202 GLY A O 1
ATOM 1508 N N . MET A 1 203 ? 3.414 -8.722 -9.021 1.00 97.56 203 MET A N 1
ATOM 1509 C CA . MET A 1 203 ? 3.844 -7.374 -8.640 1.00 97.56 203 MET A CA 1
ATOM 1510 C C . MET A 1 203 ? 4.793 -7.427 -7.445 1.00 97.56 203 MET A C 1
ATOM 1512 O O . MET A 1 203 ? 4.742 -8.355 -6.637 1.00 97.56 203 MET A O 1
ATOM 1516 N N . VAL A 1 204 ? 5.658 -6.426 -7.325 1.00 97.50 204 VAL A N 1
ATOM 1517 C CA . VAL A 1 204 ? 6.622 -6.323 -6.227 1.00 97.50 204 VAL A CA 1
ATOM 1518 C C . VAL A 1 204 ? 5.951 -5.670 -5.033 1.00 97.50 204 VAL A C 1
ATOM 1520 O O . VAL A 1 204 ? 5.407 -4.573 -5.158 1.00 97.50 204 VAL A O 1
ATOM 1523 N N . LEU A 1 205 ? 6.016 -6.334 -3.879 1.00 97.25 205 LEU A N 1
ATOM 1524 C CA . LEU A 1 205 ? 5.619 -5.730 -2.614 1.00 97.25 205 LEU A CA 1
ATOM 1525 C C . LEU A 1 205 ? 6.606 -4.638 -2.218 1.00 97.25 205 LEU A C 1
ATOM 1527 O O . LEU A 1 205 ? 7.806 -4.892 -2.086 1.00 97.25 205 LEU A O 1
ATOM 1531 N N . THR A 1 206 ? 6.055 -3.457 -1.985 1.00 97.38 206 THR A N 1
ATOM 1532 C CA . THR A 1 206 ? 6.767 -2.257 -1.585 1.00 97.38 206 THR A CA 1
ATOM 1533 C C . THR A 1 206 ? 6.172 -1.725 -0.294 1.00 97.38 206 THR A C 1
ATOM 1535 O O . THR A 1 206 ? 4.957 -1.743 -0.090 1.00 97.38 206 THR A O 1
ATOM 1538 N N . MET A 1 207 ? 7.035 -1.250 0.595 1.00 96.81 207 MET A N 1
ATOM 1539 C CA . MET A 1 207 ? 6.609 -0.588 1.819 1.00 96.81 207 MET A CA 1
ATOM 1540 C C . MET A 1 207 ? 7.355 0.729 1.988 1.00 96.81 207 MET A C 1
ATOM 1542 O O . MET A 1 207 ? 8.557 0.796 1.719 1.00 96.81 207 MET A O 1
ATOM 1546 N N . SER A 1 208 ? 6.666 1.772 2.440 1.00 95.69 208 SER A N 1
ATOM 1547 C CA . SER A 1 208 ? 7.279 3.079 2.671 1.00 95.69 208 SER A CA 1
ATOM 1548 C C . SER A 1 208 ? 6.630 3.830 3.829 1.00 95.69 208 SER A C 1
ATOM 1550 O O . SER A 1 208 ? 5.512 3.532 4.244 1.00 95.69 208 SER A O 1
ATOM 1552 N N . TYR A 1 209 ? 7.357 4.801 4.375 1.00 95.50 209 TYR A N 1
ATOM 1553 C CA . TYR A 1 209 ? 6.836 5.724 5.376 1.00 95.50 209 TYR A CA 1
ATOM 1554 C C . TYR A 1 209 ? 7.271 7.136 5.016 1.00 95.50 209 TYR A C 1
ATOM 1556 O O . TYR A 1 209 ? 8.466 7.424 4.934 1.00 95.50 209 TYR A O 1
ATOM 1564 N N . TRP A 1 210 ? 6.302 8.007 4.760 1.00 93.50 210 TRP A N 1
ATOM 1565 C CA . TRP A 1 210 ? 6.537 9.363 4.278 1.00 93.50 210 TRP A CA 1
ATOM 1566 C C . TRP A 1 210 ? 5.433 10.311 4.750 1.00 93.50 210 TRP A C 1
ATOM 1568 O O . TRP A 1 210 ? 4.494 9.914 5.444 1.00 93.50 210 TRP A O 1
ATOM 1578 N N . GLY A 1 211 ? 5.562 11.590 4.406 1.00 90.75 211 GLY A N 1
ATOM 1579 C CA . GLY A 1 211 ? 4.584 12.598 4.781 1.00 90.75 211 GLY A CA 1
ATOM 1580 C C . GLY A 1 211 ? 4.549 13.794 3.842 1.00 90.75 211 GLY A C 1
ATOM 1581 O O . GLY A 1 211 ? 5.524 14.090 3.153 1.00 90.75 211 GLY A O 1
ATOM 1582 N N . SER A 1 212 ? 3.415 14.486 3.843 1.00 86.44 212 SER A N 1
ATOM 1583 C CA . SER A 1 212 ? 3.194 15.742 3.129 1.00 86.44 212 SER A CA 1
ATOM 1584 C C . SER A 1 212 ? 2.146 16.579 3.861 1.00 86.44 212 SER A C 1
ATOM 1586 O O . SER A 1 212 ? 1.261 16.051 4.537 1.00 86.44 212 SER A O 1
ATOM 1588 N N . SER A 1 213 ? 2.235 17.902 3.722 1.00 80.19 213 SER A N 1
ATOM 1589 C CA . SER A 1 213 ? 1.300 18.850 4.339 1.00 80.19 213 SER A CA 1
ATOM 1590 C C . SER A 1 213 ? -0.110 18.796 3.744 1.00 80.19 213 SER A C 1
ATOM 1592 O O . SER A 1 213 ? -1.052 19.266 4.375 1.00 80.19 213 SER A O 1
ATOM 1594 N N . ASP A 1 214 ? -0.253 18.255 2.535 1.00 72.25 214 ASP A N 1
ATOM 1595 C CA . ASP A 1 214 ? -1.517 18.116 1.807 1.00 72.25 214 ASP A CA 1
ATOM 1596 C C . ASP A 1 214 ? -2.122 16.706 1.889 1.00 72.25 214 ASP A C 1
ATOM 1598 O O . ASP A 1 214 ? -3.184 16.475 1.314 1.00 72.25 214 ASP A O 1
ATOM 1602 N N . MET A 1 215 ? -1.548 15.799 2.696 1.00 72.31 215 MET A N 1
ATOM 1603 C CA . MET A 1 215 ? -2.216 14.552 3.111 1.00 72.31 215 MET A CA 1
ATOM 1604 C C . MET A 1 215 ? -3.308 14.817 4.155 1.00 72.31 215 MET A C 1
ATOM 1606 O O . MET A 1 215 ? -3.400 14.179 5.208 1.00 72.31 215 MET A O 1
ATOM 1610 N N . GLY A 1 216 ? -4.120 15.827 3.861 1.00 54.38 216 GLY A N 1
ATOM 1611 C CA . GLY A 1 216 ? -5.305 16.199 4.593 1.00 54.38 216 GLY A CA 1
ATOM 1612 C C . GLY A 1 216 ? -6.494 15.374 4.123 1.00 54.38 216 GLY A C 1
ATOM 1613 O O . GLY A 1 216 ? -6.708 15.145 2.935 1.00 54.38 216 GLY A O 1
ATOM 1614 N N . ILE A 1 217 ? -7.303 14.967 5.094 1.00 40.66 217 ILE A N 1
ATOM 1615 C CA . ILE A 1 217 ? -8.696 14.579 4.900 1.00 40.66 217 ILE A CA 1
ATOM 1616 C C . ILE A 1 217 ? -9.362 15.696 4.085 1.00 40.66 217 ILE A C 1
ATOM 1618 O O . ILE A 1 217 ? -9.542 16.804 4.593 1.00 40.66 217 ILE A O 1
ATOM 1622 N N . THR A 1 218 ? -9.734 15.431 2.831 1.00 32.09 218 THR A N 1
ATOM 1623 C CA . THR A 1 218 ? -10.762 16.238 2.171 1.00 32.09 218 THR A CA 1
ATOM 1624 C C . THR A 1 218 ? -12.062 15.945 2.907 1.00 32.09 218 THR A C 1
ATOM 1626 O O . THR A 1 218 ? -12.769 14.991 2.580 1.00 32.09 218 THR A O 1
ATOM 1629 N N . VAL A 1 219 ? -12.333 16.710 3.962 1.00 28.66 219 VAL A N 1
ATOM 1630 C CA . VAL A 1 219 ? -13.679 16.782 4.520 1.00 28.66 219 VAL A CA 1
ATOM 1631 C C . VAL A 1 219 ? -14.525 17.461 3.435 1.00 28.66 219 VAL A C 1
ATOM 1633 O O . VAL A 1 219 ? -14.080 18.494 2.927 1.00 28.66 219 VAL A O 1
ATOM 1636 N N . PRO A 1 220 ? -15.650 16.864 3.004 1.00 33.25 220 PRO A N 1
ATOM 1637 C CA . PRO A 1 220 ? -16.526 17.471 2.005 1.00 33.25 220 PRO A CA 1
ATOM 1638 C C . PRO A 1 220 ? -17.033 18.856 2.423 1.00 33.25 220 PRO A C 1
ATOM 1640 O O . PRO A 1 220 ? -17.169 19.102 3.645 1.00 33.25 220 PRO A O 1
#